Protein AF-A0A1R2B2R8-F1 (afdb_monomer_lite)

Structure (mmCIF, N/CA/C/O backbone):
data_AF-A0A1R2B2R8-F1
#
_entry.id   AF-A0A1R2B2R8-F1
#
loop_
_atom_site.group_PDB
_atom_site.id
_atom_site.type_symbol
_atom_site.label_atom_id
_atom_site.label_alt_id
_atom_site.label_comp_id
_atom_site.label_asym_id
_atom_site.label_entity_id
_atom_site.label_seq_id
_atom_site.pdbx_PDB_ins_code
_atom_site.Cartn_x
_atom_site.Cartn_y
_atom_site.Cartn_z
_atom_site.occupancy
_atom_site.B_iso_or_equiv
_atom_site.auth_seq_id
_atom_site.auth_comp_id
_atom_site.auth_asym_id
_atom_site.auth_atom_id
_atom_site.pdbx_PDB_model_num
ATOM 1 N N . MET A 1 1 ? -35.574 -49.374 11.036 1.00 42.59 1 MET A N 1
ATOM 2 C CA . MET A 1 1 ? -34.285 -49.200 11.739 1.00 42.59 1 MET A CA 1
ATOM 3 C C . MET A 1 1 ? -33.987 -50.481 12.500 1.00 42.59 1 MET A C 1
ATOM 5 O O . MET A 1 1 ? -34.701 -50.794 13.441 1.00 42.59 1 MET A O 1
ATOM 9 N N . SER A 1 2 ? -33.025 -51.271 12.024 1.00 49.12 2 SER A N 1
ATOM 10 C CA . SER A 1 2 ? -32.635 -52.547 12.634 1.00 49.12 2 SER A CA 1
ATOM 11 C C . SER A 1 2 ? -31.469 -52.290 13.587 1.00 49.12 2 SER A C 1
ATOM 13 O O . SER A 1 2 ? -30.370 -51.996 13.127 1.00 49.12 2 SER A O 1
ATOM 15 N N . GLY A 1 3 ? -31.709 -52.336 14.899 1.00 57.03 3 GLY A N 1
ATOM 16 C CA . GLY A 1 3 ? -30.653 -52.192 15.905 1.00 57.03 3 GLY A CA 1
ATOM 17 C C . GLY A 1 3 ? -29.709 -53.397 15.879 1.00 57.03 3 GLY A C 1
ATOM 18 O O . GLY A 1 3 ? -30.168 -54.538 15.809 1.00 57.03 3 GLY A O 1
ATOM 19 N N . MET A 1 4 ? -28.396 -53.157 15.907 1.00 63.38 4 MET A N 1
ATOM 20 C CA . MET A 1 4 ? -27.400 -54.229 15.997 1.00 63.38 4 MET A CA 1
ATOM 21 C C . MET A 1 4 ? -27.599 -55.016 17.301 1.00 63.38 4 MET A C 1
ATOM 23 O O . MET A 1 4 ? -27.477 -54.466 18.393 1.00 63.38 4 MET A O 1
ATOM 27 N N . LYS A 1 5 ? -27.905 -56.314 17.191 1.00 67.88 5 LYS A N 1
ATOM 28 C CA . LYS A 1 5 ? -27.947 -57.234 18.335 1.00 67.88 5 LYS A CA 1
ATOM 29 C C . LYS A 1 5 ? -26.517 -57.550 18.772 1.00 67.88 5 LYS A C 1
ATOM 31 O O . LYS A 1 5 ? -25.793 -58.229 18.052 1.00 67.88 5 LYS A O 1
ATOM 36 N N . GLN A 1 6 ? -26.125 -57.069 19.946 1.00 74.31 6 GLN A N 1
ATOM 37 C CA . GLN A 1 6 ? -24.879 -57.469 20.603 1.00 74.31 6 GLN A CA 1
ATOM 38 C C . GLN A 1 6 ? -25.054 -58.832 21.284 1.00 74.31 6 GLN A C 1
ATOM 40 O O . GLN A 1 6 ? -26.140 -59.163 21.764 1.00 74.31 6 GLN A O 1
ATOM 45 N N . LEU A 1 7 ? -23.985 -59.630 21.315 1.00 72.88 7 LEU A N 1
ATOM 46 C CA . LEU A 1 7 ? -23.962 -60.908 22.024 1.00 72.88 7 LEU A CA 1
ATOM 47 C C . LEU A 1 7 ? -23.931 -60.648 23.543 1.00 72.88 7 LEU A C 1
ATOM 49 O O . LEU A 1 7 ? -23.090 -59.867 24.000 1.00 72.88 7 LEU A O 1
ATOM 53 N N . PRO A 1 8 ? -24.813 -61.282 24.339 1.00 73.31 8 PRO A N 1
ATOM 54 C CA . PRO A 1 8 ? -24.788 -61.132 25.789 1.00 73.31 8 PRO A CA 1
ATOM 55 C C . PRO A 1 8 ? -23.455 -61.658 26.339 1.00 73.31 8 PRO A C 1
ATOM 57 O O . PRO A 1 8 ? -23.094 -62.809 26.105 1.00 73.31 8 PRO A O 1
ATOM 60 N N . GLY A 1 9 ? -22.719 -60.797 27.049 1.00 72.38 9 GLY A N 1
ATOM 61 C CA . GLY A 1 9 ? -21.420 -61.119 27.654 1.00 72.38 9 GLY A CA 1
ATOM 62 C C . GLY A 1 9 ? -20.198 -60.466 26.997 1.00 72.38 9 GLY A C 1
ATOM 63 O O . GLY A 1 9 ? -19.087 -60.656 27.483 1.00 72.38 9 GLY A O 1
ATOM 64 N N . TYR A 1 10 ? -20.365 -59.676 25.933 1.00 73.94 10 TYR A N 1
ATOM 65 C CA . TYR A 1 10 ? -19.260 -58.900 25.364 1.00 73.94 10 TYR A CA 1
ATOM 66 C C . TYR A 1 10 ? -18.901 -57.702 26.263 1.00 73.94 10 TYR A C 1
ATOM 68 O O . TYR A 1 10 ? -19.710 -56.796 26.445 1.00 73.94 10 TYR A O 1
ATOM 76 N N . THR A 1 11 ? -17.686 -57.694 26.819 1.00 74.81 11 THR A N 1
ATOM 77 C CA . THR A 1 11 ? -17.157 -56.627 27.698 1.00 74.81 11 THR A CA 1
ATOM 78 C C . THR A 1 11 ? -16.143 -55.708 27.005 1.00 74.81 11 THR A C 1
ATOM 80 O O . THR A 1 11 ? -15.567 -54.828 27.642 1.00 74.81 11 THR A O 1
ATOM 83 N N . GLY A 1 12 ? -15.896 -55.909 25.706 1.00 79.88 12 GLY A N 1
ATOM 84 C CA . GLY A 1 12 ? -14.991 -55.070 24.922 1.00 79.88 12 GLY A CA 1
ATOM 85 C C . GLY A 1 12 ? -15.559 -53.672 24.667 1.00 79.88 12 GLY A C 1
ATOM 86 O O . GLY A 1 12 ? -16.762 -53.443 24.771 1.00 79.88 12 GLY A O 1
ATOM 87 N N . HIS A 1 13 ? -14.688 -52.727 24.303 1.00 70.06 13 HIS A N 1
ATOM 88 C CA . HIS A 1 13 ? -15.099 -51.369 23.954 1.00 70.06 13 HIS A CA 1
ATOM 89 C C . HIS A 1 13 ? -16.044 -51.394 22.742 1.00 70.06 13 HIS A C 1
ATOM 91 O O . HIS A 1 13 ? -15.681 -51.883 21.671 1.00 70.06 13 HIS A O 1
ATOM 97 N N . ILE A 1 14 ? -17.266 -50.892 22.930 1.00 69.81 14 ILE A N 1
ATOM 98 C CA . ILE A 1 14 ? -18.270 -50.730 21.878 1.00 69.81 14 ILE A CA 1
ATOM 99 C C . ILE A 1 14 ? -18.265 -49.247 21.495 1.00 69.81 14 ILE A C 1
ATOM 101 O O . ILE A 1 14 ? -18.653 -48.425 22.329 1.00 69.81 14 ILE A O 1
ATOM 105 N N . PRO A 1 15 ? -17.854 -48.878 20.271 1.00 64.31 15 PRO A N 1
ATOM 106 C CA . PRO A 1 15 ? -17.984 -47.503 19.810 1.00 64.31 15 PRO A CA 1
ATOM 107 C C . PRO A 1 15 ? -19.478 -47.162 19.714 1.00 64.31 15 PRO A C 1
ATOM 109 O O . PRO A 1 15 ? -20.209 -47.724 18.901 1.00 64.31 15 PRO A O 1
ATOM 112 N N . SER A 1 16 ? -19.958 -46.286 20.601 1.00 58.34 16 SER A N 1
ATOM 113 C CA . SER A 1 16 ? -21.372 -45.886 20.694 1.00 58.34 16 SER A CA 1
ATOM 114 C C . SER A 1 16 ? -21.790 -44.876 19.627 1.00 58.34 16 SER A C 1
ATOM 116 O O . SER A 1 16 ? -22.964 -44.523 19.529 1.00 58.34 16 SER A O 1
ATOM 118 N N . VAL A 1 17 ? -20.845 -44.433 18.810 1.00 57.00 17 VAL A N 1
ATOM 119 C CA . VAL A 1 17 ? -21.078 -43.522 17.706 1.00 57.00 17 VAL A CA 1
ATOM 120 C C . VAL A 1 17 ? -20.409 -44.177 16.513 1.00 57.00 17 VAL A C 1
ATOM 122 O O . VAL A 1 17 ? -19.187 -44.282 16.445 1.00 57.00 17 VAL A O 1
ATOM 125 N N . LEU A 1 18 ? -21.222 -44.678 15.584 1.00 53.75 18 LEU A N 1
ATOM 126 C CA . LEU A 1 18 ? -20.795 -44.654 14.197 1.00 53.75 18 LEU A CA 1
ATOM 127 C C . LEU A 1 18 ? -20.600 -43.170 13.915 1.00 53.75 18 LEU A C 1
ATOM 129 O O . LEU A 1 18 ? -21.579 -42.472 13.648 1.00 53.75 18 LEU A O 1
ATOM 133 N N . ASP A 1 19 ? -19.368 -42.683 14.069 1.00 52.47 19 ASP A N 1
ATOM 134 C CA . ASP A 1 19 ? -18.942 -41.500 13.347 1.00 52.47 19 ASP A CA 1
ATOM 135 C C . ASP A 1 19 ? -19.170 -41.884 11.898 1.00 52.47 19 ASP A C 1
ATOM 137 O O . ASP A 1 19 ? -18.441 -42.663 11.284 1.00 52.47 19 ASP A O 1
ATOM 141 N N . GLN A 1 20 ? -20.333 -41.465 11.425 1.00 49.16 20 GLN A N 1
ATOM 142 C CA . GLN A 1 20 ? -20.702 -41.455 10.043 1.00 49.16 20 GLN A CA 1
ATOM 143 C C . GLN A 1 20 ? -19.508 -40.776 9.377 1.00 49.16 20 GLN A C 1
ATOM 145 O O . GLN A 1 20 ? -19.272 -39.588 9.596 1.00 49.16 20 GLN A O 1
ATOM 150 N N . GLU A 1 21 ? -18.701 -41.546 8.644 1.00 47.47 21 GLU A N 1
ATOM 151 C CA . GLU A 1 21 ? -17.737 -41.012 7.690 1.00 47.47 21 GLU A CA 1
ATOM 152 C C . GLU A 1 21 ? -18.547 -40.322 6.582 1.00 47.47 21 GLU A C 1
ATOM 154 O O . GLU A 1 21 ? -18.651 -40.775 5.443 1.00 47.47 21 GLU A O 1
ATOM 159 N N . GLU A 1 22 ? -19.211 -39.228 6.945 1.00 44.53 22 GLU A N 1
ATOM 160 C CA . GLU A 1 22 ? -19.727 -38.241 6.030 1.00 44.53 22 GLU A CA 1
ATOM 161 C C . GLU A 1 22 ? -18.502 -37.590 5.401 1.00 44.53 22 GLU A C 1
ATOM 163 O O . GLU A 1 22 ? -17.861 -36.724 5.987 1.00 44.53 22 GLU A O 1
ATOM 168 N N . GLY A 1 23 ? -18.150 -38.107 4.225 1.00 38.78 23 GLY A N 1
ATOM 169 C CA . GLY A 1 23 ? -17.582 -37.374 3.102 1.00 38.78 23 GLY A CA 1
ATOM 170 C C . GLY A 1 23 ? -16.499 -36.344 3.425 1.00 38.78 23 GLY A C 1
ATOM 171 O O . GLY A 1 23 ? -16.768 -35.258 3.925 1.00 38.78 23 GLY A O 1
ATOM 172 N N . ILE A 1 24 ? -15.275 -36.652 2.992 1.00 46.22 24 ILE A N 1
ATOM 173 C CA . ILE A 1 24 ? -14.331 -35.723 2.344 1.00 46.22 24 ILE A CA 1
ATOM 174 C C . ILE A 1 24 ? -14.830 -34.261 2.345 1.00 46.22 24 ILE A C 1
ATOM 176 O O . ILE A 1 24 ? -15.636 -33.888 1.494 1.00 46.22 24 ILE A O 1
ATOM 180 N N . GLY A 1 25 ? -14.352 -33.411 3.261 1.00 44.59 25 GLY A N 1
ATOM 181 C CA . GLY A 1 25 ? -14.681 -31.985 3.141 1.00 44.59 25 GLY A CA 1
ATOM 182 C C . GLY A 1 25 ? -14.347 -31.041 4.285 1.00 44.59 25 GLY A C 1
ATOM 183 O O . GLY A 1 25 ? -14.196 -29.850 4.033 1.00 44.59 25 GLY A O 1
ATOM 184 N N . ARG A 1 26 ? -14.168 -31.500 5.526 1.00 46.56 26 ARG A N 1
ATOM 185 C CA . ARG A 1 26 ? -13.585 -30.629 6.558 1.00 46.56 26 ARG A CA 1
ATOM 186 C C . ARG A 1 26 ? -12.080 -30.805 6.510 1.00 46.56 26 ARG A C 1
ATOM 188 O O . ARG A 1 26 ? -11.546 -31.726 7.114 1.00 46.56 26 ARG A O 1
ATOM 195 N N . SER A 1 27 ? -11.424 -29.954 5.718 1.00 53.53 27 SER A N 1
ATOM 196 C CA . SER A 1 27 ? -9.970 -29.786 5.715 1.00 53.53 27 SER A CA 1
ATOM 197 C C . SER A 1 27 ? -9.517 -29.559 7.157 1.00 53.53 27 SER A C 1
ATOM 199 O O . SER A 1 27 ? -9.576 -28.447 7.682 1.00 53.53 27 SER A O 1
ATOM 201 N N . ALA A 1 28 ? -9.136 -30.641 7.836 1.00 59.09 28 ALA A N 1
ATOM 202 C CA . ALA A 1 28 ? -8.355 -30.560 9.048 1.00 59.09 28 ALA A CA 1
ATOM 203 C C . ALA A 1 28 ? -7.114 -29.782 8.637 1.00 59.09 28 ALA A C 1
ATOM 205 O O . ALA A 1 28 ? -6.345 -30.262 7.800 1.00 59.09 28 ALA A O 1
ATOM 206 N N . VAL A 1 29 ? -6.999 -28.551 9.141 1.00 60.09 29 VAL A N 1
ATOM 207 C CA . VAL A 1 29 ? -5.871 -27.654 8.900 1.00 60.09 29 VAL A CA 1
ATOM 208 C C . VAL A 1 29 ? -4.618 -28.508 8.996 1.00 60.09 29 VAL A C 1
ATOM 210 O O . VAL A 1 29 ? -4.277 -28.970 10.083 1.00 60.09 29 VAL A O 1
ATOM 213 N N . LYS A 1 30 ? -3.980 -28.805 7.856 1.00 66.12 30 LYS A N 1
ATOM 214 C CA . LYS A 1 30 ? -2.769 -29.624 7.860 1.00 66.12 30 LYS A CA 1
ATOM 215 C C . LYS A 1 30 ? -1.734 -28.859 8.662 1.00 66.12 30 LYS A C 1
ATOM 217 O O . LYS A 1 30 ? -1.194 -27.862 8.176 1.00 66.12 30 LYS A O 1
ATOM 222 N N . SER A 1 31 ? -1.505 -29.313 9.889 1.00 65.62 31 SER A N 1
ATOM 223 C CA . SER A 1 31 ? -0.483 -28.790 10.778 1.00 65.62 31 SER A CA 1
ATOM 224 C C . SER A 1 31 ? 0.846 -28.850 10.035 1.00 65.62 31 SER A C 1
ATOM 226 O O . SER A 1 31 ? 1.325 -29.929 9.690 1.00 65.62 31 SER A O 1
ATOM 228 N N . HIS A 1 32 ? 1.413 -27.689 9.714 1.00 71.44 32 HIS A N 1
ATOM 229 C CA . HIS A 1 32 ? 2.759 -27.629 9.158 1.00 71.44 32 HIS A CA 1
ATOM 230 C C . HIS A 1 32 ? 3.766 -27.921 10.264 1.00 71.44 32 HIS A C 1
ATOM 232 O O . HIS A 1 32 ? 3.603 -27.462 11.395 1.00 71.44 32 HIS A O 1
ATOM 238 N N . ILE A 1 33 ? 4.820 -28.664 9.928 1.00 73.75 33 ILE A N 1
ATOM 239 C CA . ILE A 1 33 ? 5.924 -28.911 10.853 1.00 73.75 33 ILE A CA 1
ATOM 240 C C . ILE A 1 33 ? 6.586 -27.555 11.155 1.00 73.75 33 ILE A C 1
ATOM 242 O O . ILE A 1 33 ? 7.007 -26.868 10.215 1.00 73.75 33 ILE A O 1
ATOM 246 N N . PRO A 1 34 ? 6.682 -27.140 12.431 1.00 74.88 34 PRO A N 1
ATOM 247 C CA . PRO A 1 34 ? 7.396 -25.925 12.800 1.00 74.88 34 PRO A CA 1
ATOM 248 C C . PRO A 1 34 ? 8.829 -25.958 12.255 1.00 74.88 34 PRO A C 1
ATOM 250 O O . PRO A 1 34 ? 9.533 -26.952 12.407 1.00 74.88 34 PRO A O 1
ATOM 253 N N . GLY A 1 35 ? 9.256 -24.885 11.587 1.00 74.38 35 GLY A N 1
ATOM 254 C CA . GLY A 1 35 ? 10.585 -24.806 10.968 1.00 74.38 35 GLY A CA 1
ATOM 255 C C . GLY A 1 35 ? 10.699 -25.423 9.569 1.00 74.38 35 GLY A C 1
ATOM 256 O O . GLY A 1 35 ? 11.773 -25.357 8.976 1.00 74.38 35 GLY A O 1
ATOM 257 N N . TYR A 1 36 ? 9.621 -25.967 8.995 1.00 80.19 36 TYR A N 1
ATOM 258 C CA . TYR A 1 36 ? 9.625 -26.373 7.589 1.00 80.19 36 TYR A CA 1
ATOM 259 C C . TYR A 1 36 ? 9.792 -25.147 6.681 1.00 80.19 36 TYR A C 1
ATOM 261 O O . TYR A 1 36 ? 8.913 -24.288 6.631 1.00 80.19 36 TYR A O 1
ATOM 269 N N . GLN A 1 37 ? 10.913 -25.085 5.959 1.00 75.19 37 GLN A N 1
ATOM 270 C CA . GLN A 1 37 ? 11.242 -24.036 4.979 1.00 75.19 37 GLN A CA 1
ATOM 271 C C . GLN A 1 37 ? 11.004 -24.482 3.523 1.00 75.19 37 GLN A C 1
ATOM 273 O O . GLN A 1 37 ? 11.429 -23.809 2.585 1.00 75.19 37 GLN A O 1
ATOM 278 N N . GLY A 1 38 ? 10.380 -25.647 3.321 1.00 81.56 38 GLY A N 1
ATOM 279 C CA . GLY A 1 38 ? 10.178 -26.225 1.995 1.00 81.56 38 GLY A CA 1
ATOM 280 C C . GLY A 1 38 ? 9.102 -25.523 1.162 1.00 81.56 38 GLY A C 1
ATOM 281 O O . GLY A 1 38 ? 8.466 -24.555 1.577 1.00 81.56 38 GLY A O 1
ATOM 282 N N . TYR A 1 39 ? 8.908 -26.023 -0.058 1.00 82.25 39 TYR A N 1
ATOM 283 C CA . TYR A 1 39 ? 7.947 -25.468 -1.007 1.00 82.25 39 TYR A CA 1
ATOM 284 C C . TYR A 1 39 ? 6.505 -25.730 -0.564 1.00 82.25 39 TYR A C 1
ATOM 286 O O . TYR A 1 39 ? 6.104 -26.878 -0.377 1.00 82.25 39 TYR A O 1
ATOM 294 N N . ILE A 1 40 ? 5.712 -24.662 -0.473 1.00 81.44 40 ILE A N 1
ATOM 295 C CA . ILE A 1 40 ? 4.265 -24.759 -0.295 1.00 81.44 40 ILE A CA 1
ATOM 296 C C . ILE A 1 40 ? 3.606 -24.550 -1.650 1.00 81.44 40 ILE A C 1
ATOM 298 O O . ILE A 1 40 ? 3.768 -23.476 -2.245 1.00 81.44 40 ILE A O 1
ATOM 302 N N . PRO A 1 41 ? 2.835 -25.533 -2.136 1.00 78.81 41 PRO A N 1
ATOM 303 C CA . PRO A 1 41 ? 2.136 -25.386 -3.395 1.00 78.81 41 PRO A CA 1
ATOM 304 C C . PRO A 1 41 ? 1.178 -24.198 -3.327 1.00 78.81 41 PRO A C 1
ATOM 306 O O . PRO A 1 41 ? 0.518 -23.952 -2.314 1.00 78.81 41 PRO A O 1
ATOM 309 N N . SER A 1 42 ? 1.046 -23.505 -4.452 1.00 76.38 42 SER A N 1
ATOM 310 C CA . SER A 1 42 ? 0.100 -22.400 -4.674 1.00 76.38 42 SER A CA 1
ATOM 311 C C . SER A 1 42 ? 0.466 -21.043 -4.053 1.00 76.38 42 SER A C 1
ATOM 313 O O . SER A 1 42 ? -0.040 -20.026 -4.502 1.00 76.38 42 SER A O 1
ATOM 315 N N . VAL A 1 43 ? 1.383 -20.957 -3.081 1.00 76.19 43 VAL A N 1
ATOM 316 C CA . VAL A 1 43 ? 1.704 -19.650 -2.456 1.00 76.19 43 VAL A CA 1
ATOM 317 C C . VAL A 1 43 ? 2.366 -18.686 -3.451 1.00 76.19 43 VAL A C 1
ATOM 319 O O . VAL A 1 43 ? 2.042 -17.505 -3.480 1.00 76.19 43 VAL A O 1
ATOM 322 N N . LYS A 1 44 ? 3.273 -19.190 -4.302 1.00 71.12 44 LYS A N 1
ATOM 323 C CA . LYS A 1 44 ? 3.964 -18.368 -5.313 1.00 71.12 44 LYS A CA 1
ATOM 324 C C . LYS A 1 44 ? 3.145 -18.124 -6.582 1.00 71.12 44 LYS A C 1
ATOM 326 O O . LYS A 1 44 ? 3.369 -17.109 -7.227 1.00 71.12 44 LYS A O 1
ATOM 331 N N . SER A 1 45 ? 2.262 -19.049 -6.970 1.00 67.06 45 SER A N 1
ATOM 332 C CA . SER A 1 45 ? 1.484 -18.920 -8.211 1.00 67.06 45 SER A CA 1
ATOM 333 C C . SER A 1 45 ? 0.304 -17.966 -8.060 1.00 67.06 45 SER A C 1
ATOM 335 O O . SER A 1 45 ? -0.021 -17.271 -9.013 1.00 67.06 45 SER A O 1
ATOM 337 N N . GLU A 1 46 ? -0.278 -17.880 -6.862 1.00 73.50 46 GLU A N 1
ATOM 338 C CA . GLU A 1 46 ? -1.511 -17.121 -6.613 1.00 73.50 46 GLU A CA 1
ATOM 339 C C . GLU A 1 46 ? -1.262 -15.709 -6.056 1.00 73.50 46 GLU A C 1
ATOM 341 O O . GLU A 1 46 ? -2.123 -15.136 -5.396 1.00 73.50 46 GLU A O 1
ATOM 346 N N . ASN A 1 47 ? -0.075 -15.133 -6.293 1.00 75.25 47 ASN A N 1
ATOM 347 C CA . ASN A 1 47 ? 0.269 -13.762 -5.887 1.00 75.25 47 ASN A CA 1
ATOM 348 C C . ASN A 1 47 ? 0.031 -13.454 -4.391 1.00 75.25 47 ASN A C 1
ATOM 350 O O . ASN A 1 47 ? -0.285 -12.325 -4.019 1.00 75.25 47 ASN A O 1
ATOM 354 N N . LEU A 1 48 ? 0.216 -14.438 -3.507 1.00 78.38 48 LEU A N 1
ATOM 355 C CA . LEU A 1 48 ? 0.102 -14.242 -2.061 1.00 78.38 48 LEU A CA 1
ATOM 356 C C . LEU A 1 48 ? 1.412 -13.677 -1.509 1.00 78.38 48 LEU A C 1
ATOM 358 O O . LEU A 1 48 ? 2.356 -14.411 -1.212 1.00 78.38 48 LEU A O 1
ATOM 362 N N . TYR A 1 49 ? 1.468 -12.356 -1.370 1.00 81.19 49 TYR A N 1
ATOM 363 C CA . TYR A 1 49 ? 2.601 -11.625 -0.802 1.00 81.19 49 TYR A CA 1
ATOM 364 C C . TYR A 1 49 ? 2.162 -10.708 0.347 1.00 81.19 49 TYR A C 1
ATOM 366 O O . TYR A 1 49 ? 0.990 -10.373 0.492 1.00 81.19 49 TYR A O 1
ATOM 374 N N . GLY A 1 50 ? 3.116 -10.302 1.189 1.00 82.38 50 GLY A N 1
ATOM 375 C CA . GLY A 1 50 ? 2.878 -9.354 2.288 1.00 82.38 50 GLY A CA 1
ATOM 376 C C . GLY A 1 50 ? 2.280 -9.952 3.569 1.00 82.38 50 GLY A C 1
ATOM 377 O O . GLY A 1 50 ? 2.084 -9.229 4.540 1.00 82.38 50 GLY A O 1
ATOM 378 N N . GLU A 1 51 ? 2.031 -11.262 3.613 1.00 83.62 51 GLU A N 1
ATOM 379 C CA . GLU A 1 51 ? 1.551 -11.962 4.808 1.00 83.62 51 GLU A CA 1
ATOM 380 C C . GLU A 1 51 ? 2.638 -12.836 5.443 1.00 83.62 51 GLU A C 1
ATOM 382 O O . GLU A 1 51 ? 3.593 -13.262 4.792 1.00 83.62 51 GLU A O 1
ATOM 387 N N . THR A 1 52 ? 2.491 -13.127 6.739 1.00 85.31 52 THR A N 1
ATOM 388 C CA . THR A 1 52 ? 3.400 -14.042 7.434 1.00 85.31 52 THR A CA 1
ATOM 389 C C . THR A 1 52 ? 3.234 -15.464 6.906 1.00 85.31 52 THR A C 1
ATOM 391 O O . THR A 1 52 ? 2.132 -15.882 6.549 1.00 85.31 52 THR A O 1
ATOM 394 N N . TYR A 1 53 ? 4.324 -16.237 6.922 1.00 83.69 53 TYR A N 1
ATOM 395 C CA . TYR A 1 53 ? 4.327 -17.637 6.484 1.00 83.69 53 TYR A CA 1
ATOM 396 C C . TYR A 1 53 ? 3.194 -18.450 7.123 1.00 83.69 53 TYR A C 1
ATOM 398 O O . TYR A 1 53 ? 2.482 -19.158 6.429 1.00 83.69 53 TYR A O 1
ATOM 406 N N . GLY A 1 54 ? 2.958 -18.285 8.430 1.00 83.19 54 GLY A N 1
ATOM 407 C CA . GLY A 1 54 ? 1.879 -18.983 9.137 1.00 83.19 54 GLY A CA 1
ATOM 408 C C . GLY A 1 54 ? 0.470 -18.656 8.628 1.00 83.19 54 GLY A C 1
ATOM 409 O O . GLY A 1 54 ? -0.399 -19.520 8.650 1.00 83.19 54 GLY A O 1
ATOM 410 N N . LYS A 1 55 ? 0.231 -17.432 8.143 1.00 84.81 55 LYS A N 1
ATOM 411 C CA . LYS A 1 55 ? -1.064 -17.053 7.562 1.00 84.81 55 LYS A CA 1
ATOM 412 C C . LYS A 1 55 ? -1.222 -17.631 6.162 1.00 84.81 55 LYS A C 1
ATOM 414 O O . LYS A 1 55 ? -2.248 -18.235 5.872 1.00 84.81 55 LYS A O 1
ATOM 419 N N . THR A 1 56 ? -0.204 -17.515 5.312 1.00 87.19 56 THR A N 1
ATOM 420 C CA . THR A 1 56 ? -0.279 -18.021 3.932 1.00 87.19 56 THR A CA 1
ATOM 421 C C . THR A 1 56 ? -0.341 -19.546 3.875 1.00 87.19 56 THR A C 1
ATOM 423 O O . THR A 1 56 ? -1.115 -20.096 3.087 1.00 87.19 56 THR A O 1
ATOM 426 N N . THR A 1 57 ? 0.398 -20.245 4.746 1.00 85.38 57 THR A N 1
ATOM 427 C CA . THR A 1 57 ? 0.306 -21.706 4.901 1.00 85.38 57 THR A CA 1
ATOM 428 C C . THR A 1 57 ? -1.098 -22.128 5.314 1.00 85.38 57 THR A C 1
ATOM 430 O O . THR A 1 57 ? -1.665 -23.041 4.714 1.00 85.38 57 THR A O 1
ATOM 433 N N . PHE A 1 58 ? -1.673 -21.436 6.300 1.00 85.25 58 PHE A N 1
ATOM 434 C CA . PHE A 1 58 ? -3.012 -21.700 6.802 1.00 85.25 58 PHE A CA 1
ATOM 435 C C . PHE A 1 58 ? -4.055 -21.511 5.701 1.00 85.25 58 PHE A C 1
ATOM 437 O O . PHE A 1 58 ? -4.792 -22.448 5.401 1.00 85.25 58 PHE A O 1
ATOM 444 N N . LYS A 1 59 ? -4.041 -20.363 5.015 1.00 86.38 59 LYS A N 1
ATOM 445 C CA . LYS A 1 59 ? -4.942 -20.079 3.887 1.00 86.38 59 LYS A CA 1
ATOM 446 C C . LYS A 1 59 ? -4.820 -21.119 2.772 1.00 86.38 59 LYS A C 1
ATOM 448 O O . LYS A 1 59 ? -5.825 -21.574 2.229 1.00 86.38 59 LYS A O 1
ATOM 453 N N . SER A 1 60 ? -3.593 -21.548 2.460 1.00 85.06 60 SER A N 1
ATOM 454 C CA . SER A 1 60 ? -3.340 -22.560 1.423 1.00 85.06 60 SER A CA 1
ATOM 455 C C . SER A 1 60 ? -3.872 -23.937 1.815 1.00 85.06 60 SER A C 1
ATOM 457 O O . SER A 1 60 ? -4.400 -24.663 0.965 1.00 85.06 60 SER A O 1
ATOM 459 N N . SER A 1 61 ? -3.747 -24.277 3.101 1.00 84.44 61 SER A N 1
ATOM 460 C CA . SER A 1 61 ? -4.216 -25.527 3.703 1.00 84.44 61 SER A CA 1
ATOM 461 C C . SER A 1 61 ? -5.744 -25.595 3.765 1.00 84.44 61 SER A C 1
ATOM 463 O O . SER A 1 61 ? -6.339 -26.622 3.435 1.00 84.44 61 SER A O 1
ATOM 465 N N . VAL A 1 62 ? -6.387 -24.477 4.109 1.00 83.88 62 VAL A N 1
ATOM 466 C CA . VAL A 1 62 ? -7.850 -24.333 4.108 1.00 83.88 62 VAL A CA 1
ATOM 467 C C . VAL A 1 62 ? -8.412 -24.288 2.681 1.00 83.88 62 VAL A C 1
ATOM 469 O O . VAL A 1 62 ? -9.555 -24.677 2.468 1.00 83.88 62 VAL A O 1
ATOM 472 N N . GLY A 1 63 ? -7.603 -23.889 1.693 1.00 84.19 63 GLY A N 1
ATOM 473 C CA . GLY A 1 63 ? -8.063 -23.706 0.315 1.00 84.19 63 GLY A CA 1
ATOM 474 C C . GLY A 1 63 ? -8.879 -22.425 0.149 1.00 84.19 63 GLY 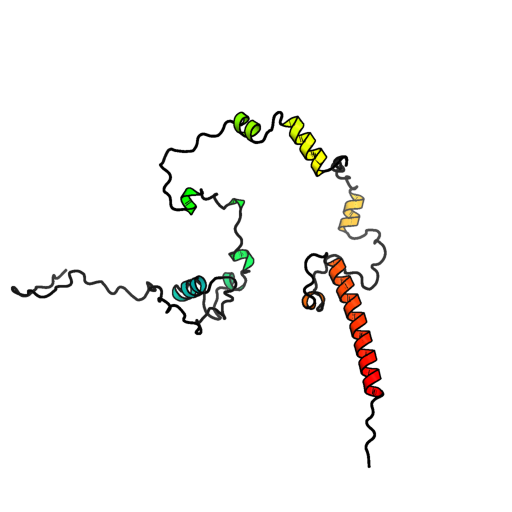A C 1
ATOM 475 O O . GLY A 1 63 ? -9.820 -22.399 -0.631 1.00 84.19 63 GLY A O 1
ATOM 476 N N . GLU A 1 64 ? -8.531 -21.381 0.906 1.00 84.94 64 GLU A N 1
ATOM 477 C CA . GLU A 1 64 ? -9.277 -20.115 0.953 1.00 84.94 64 GLU A CA 1
ATOM 478 C C . GLU A 1 64 ? -9.187 -19.312 -0.353 1.00 84.94 64 GLU A C 1
ATOM 480 O O . GLU A 1 64 ? -10.061 -18.505 -0.649 1.00 84.94 64 GLU A O 1
ATOM 485 N N . PHE A 1 65 ? -8.142 -19.538 -1.146 1.00 84.69 65 PHE A N 1
ATOM 486 C CA . PHE A 1 65 ? -7.919 -18.850 -2.412 1.00 84.69 65 PHE A CA 1
ATOM 487 C C . PHE A 1 65 ? -7.983 -19.826 -3.597 1.00 84.69 65 PHE A C 1
ATOM 489 O O . PHE A 1 65 ? -7.599 -20.996 -3.452 1.00 84.69 65 PHE A O 1
ATOM 496 N N . PRO A 1 66 ? -8.454 -19.358 -4.770 1.00 83.75 66 PRO A N 1
ATOM 497 C CA . PRO A 1 66 ? -8.500 -20.170 -5.977 1.00 83.75 66 PRO A CA 1
ATOM 498 C C . PRO A 1 66 ? -7.080 -20.561 -6.402 1.00 83.75 66 PRO A C 1
ATOM 500 O O . PRO A 1 66 ? -6.136 -19.797 -6.224 1.00 83.75 66 PRO A O 1
ATOM 503 N N . LYS A 1 67 ? -6.926 -21.782 -6.919 1.00 84.94 67 LYS A N 1
ATOM 504 C CA . LYS A 1 67 ? -5.639 -22.339 -7.352 1.00 84.94 67 LYS A CA 1
ATOM 505 C C . LYS A 1 67 ? -5.695 -22.638 -8.845 1.00 84.94 67 LYS A C 1
ATOM 507 O O . LYS A 1 67 ? -6.628 -23.304 -9.292 1.00 84.94 67 LYS A O 1
ATOM 512 N N . GLY A 1 68 ? -4.665 -22.240 -9.585 1.00 83.75 68 GLY A N 1
ATOM 513 C CA . GLY A 1 68 ? -4.497 -22.578 -10.998 1.00 83.75 68 GLY A CA 1
ATOM 514 C C . GLY A 1 68 ? -4.953 -21.491 -11.976 1.00 83.75 68 GLY A C 1
ATOM 515 O O . GLY A 1 68 ? -5.142 -20.334 -11.625 1.00 83.75 68 GLY A O 1
ATOM 516 N N . LEU A 1 69 ? -5.075 -21.865 -13.254 1.00 78.06 69 LEU A N 1
ATOM 517 C CA . LEU A 1 69 ? -5.381 -20.933 -14.354 1.00 78.06 69 LEU A CA 1
ATOM 518 C C . LEU A 1 69 ? -6.872 -20.550 -14.445 1.00 78.06 69 LEU A C 1
ATOM 520 O O . LEU A 1 69 ? -7.204 -19.456 -14.930 1.00 78.06 69 LEU A O 1
ATOM 524 N N . ASP A 1 70 ? -7.744 -21.434 -13.957 1.00 78.75 70 ASP A N 1
ATOM 525 C CA . ASP A 1 70 ? -9.203 -21.319 -14.018 1.00 78.75 70 ASP A CA 1
ATOM 526 C C . ASP A 1 70 ? -9.750 -20.617 -12.773 1.00 78.75 70 ASP A C 1
ATOM 528 O O . ASP A 1 70 ? -10.405 -21.197 -11.912 1.00 78.75 70 ASP A O 1
ATOM 532 N N . VAL A 1 71 ? -9.442 -19.327 -12.683 1.00 83.44 71 VAL A N 1
ATOM 533 C CA . VAL A 1 71 ? -10.050 -18.401 -11.724 1.00 83.44 71 VAL A CA 1
ATOM 534 C C . VAL A 1 71 ? -11.250 -17.729 -12.389 1.00 83.44 71 VAL A C 1
ATOM 536 O O . VAL A 1 71 ? -11.172 -17.373 -13.572 1.00 83.44 71 VAL A O 1
ATOM 539 N N . ASP A 1 72 ? -12.340 -17.526 -11.642 1.00 88.31 72 ASP A N 1
ATOM 540 C CA . ASP A 1 72 ? -13.502 -16.781 -12.135 1.00 88.31 72 ASP A CA 1
ATOM 541 C C . ASP A 1 72 ? -13.055 -15.406 -12.670 1.00 88.31 72 ASP A C 1
ATOM 543 O O . ASP A 1 72 ? -12.204 -14.751 -12.052 1.00 88.31 72 ASP A O 1
ATOM 547 N N . PRO A 1 73 ? -13.592 -14.930 -13.811 1.00 86.38 73 PRO A N 1
ATOM 548 C CA . PRO A 1 73 ? -13.212 -13.634 -14.365 1.00 86.38 73 PRO A CA 1
ATOM 549 C C . PRO A 1 73 ? -13.319 -12.481 -13.359 1.00 86.38 73 PRO A C 1
ATOM 551 O O . PRO A 1 73 ? -12.520 -11.547 -13.428 1.00 86.38 73 PRO A O 1
ATOM 554 N N . LYS A 1 74 ? -14.257 -12.537 -12.404 1.00 87.25 74 LYS A N 1
ATOM 555 C CA . LYS A 1 74 ? -14.407 -11.492 -11.380 1.00 87.25 74 LYS A CA 1
ATOM 556 C C . LYS A 1 74 ? -13.197 -11.407 -10.456 1.00 87.25 74 LYS A C 1
ATOM 558 O O . LYS A 1 74 ? -12.784 -10.298 -10.125 1.00 87.25 74 LYS A O 1
ATOM 563 N N . ASP A 1 75 ? -12.625 -12.545 -10.081 1.00 83.31 75 ASP A N 1
ATOM 564 C CA . ASP A 1 75 ? -11.467 -12.610 -9.188 1.00 83.31 75 ASP A CA 1
ATOM 565 C C . ASP A 1 75 ? -10.155 -12.416 -9.963 1.00 83.31 75 ASP A C 1
ATOM 567 O O . ASP A 1 75 ? -9.235 -11.768 -9.470 1.00 83.31 75 ASP A O 1
ATOM 571 N N . LYS A 1 76 ? -10.094 -12.860 -11.229 1.00 83.00 76 LYS A N 1
ATOM 572 C CA . LYS A 1 76 ? -8.920 -12.696 -12.108 1.00 83.00 76 LYS A CA 1
ATOM 573 C C . LYS A 1 76 ? -8.532 -11.230 -12.347 1.00 83.00 76 LYS A C 1
ATOM 575 O O . LYS A 1 76 ? -7.347 -10.929 -12.476 1.00 83.00 76 LYS A O 1
ATOM 580 N N . TYR A 1 77 ? -9.510 -10.324 -12.421 1.00 82.62 77 TYR A N 1
ATOM 581 C CA . TYR A 1 77 ? -9.276 -8.889 -12.658 1.00 82.62 77 TYR A CA 1
ATOM 582 C C . TYR A 1 77 ? -9.392 -8.029 -11.394 1.00 82.62 77 TYR A C 1
ATOM 584 O O . TYR A 1 77 ? -9.379 -6.796 -11.474 1.00 82.62 77 TYR A O 1
ATOM 592 N N . ARG A 1 78 ? -9.515 -8.650 -10.219 1.00 83.25 78 ARG A N 1
ATOM 593 C CA . ARG A 1 78 ? -9.609 -7.929 -8.954 1.00 83.25 78 ARG A CA 1
ATOM 594 C C . ARG A 1 78 ? -8.213 -7.489 -8.516 1.00 83.25 78 ARG A C 1
ATOM 596 O O . ARG A 1 78 ? -7.272 -8.274 -8.497 1.00 83.25 78 ARG A O 1
ATOM 603 N N . SER A 1 79 ? -8.047 -6.204 -8.200 1.00 84.50 79 SER A N 1
ATOM 604 C CA . SER A 1 79 ? -6.760 -5.705 -7.716 1.00 84.50 79 SER A CA 1
ATOM 605 C C . SER A 1 79 ? -6.563 -6.063 -6.244 1.00 84.50 79 SER A C 1
ATOM 607 O O . SER A 1 79 ? -7.481 -5.924 -5.437 1.00 84.50 79 SER A O 1
ATOM 609 N N . VAL A 1 80 ? -5.333 -6.426 -5.870 1.00 80.19 80 VAL A N 1
ATOM 610 C CA . VAL A 1 80 ? -4.957 -6.721 -4.473 1.00 80.19 80 VAL A CA 1
ATOM 611 C C . VAL A 1 80 ? -5.298 -5.555 -3.537 1.00 80.19 80 VAL A C 1
ATOM 613 O O . VAL A 1 80 ? -5.724 -5.751 -2.402 1.00 80.19 80 VAL A O 1
ATOM 616 N N . GLN A 1 81 ? -5.195 -4.321 -4.034 1.00 83.44 81 GLN A N 1
ATOM 617 C CA . GLN A 1 81 ? -5.554 -3.131 -3.269 1.00 83.44 81 GLN A CA 1
ATOM 618 C C . GLN A 1 81 ? -7.055 -3.043 -2.982 1.00 83.44 81 GLN A C 1
ATOM 620 O O . GLN A 1 81 ? -7.434 -2.567 -1.919 1.00 83.44 81 GLN A O 1
ATOM 625 N N . ARG A 1 82 ? -7.914 -3.512 -3.894 1.00 84.38 82 ARG A N 1
ATOM 626 C CA . ARG A 1 82 ? -9.365 -3.554 -3.676 1.00 84.38 82 ARG A CA 1
ATOM 627 C C . ARG A 1 82 ? -9.754 -4.629 -2.659 1.00 84.38 82 ARG A C 1
ATOM 629 O O . ARG A 1 82 ? -10.735 -4.436 -1.951 1.00 84.38 82 ARG A O 1
ATOM 636 N N . ASP A 1 83 ? -8.990 -5.715 -2.559 1.00 82.06 83 ASP A N 1
ATOM 637 C CA . ASP A 1 83 ? -9.197 -6.772 -1.553 1.00 82.06 83 ASP A CA 1
ATOM 638 C C . ASP A 1 83 ? -8.841 -6.324 -0.152 1.00 82.06 83 ASP A C 1
ATOM 640 O O . ASP A 1 83 ? -9.564 -6.604 0.800 1.00 82.06 83 ASP A O 1
ATOM 644 N N . GLN A 1 84 ? -7.731 -5.603 -0.043 1.00 80.19 84 GLN A N 1
ATOM 645 C CA . GLN A 1 84 ? -7.241 -5.080 1.225 1.00 80.19 84 GLN A CA 1
ATOM 646 C C . GLN A 1 84 ? -7.893 -3.750 1.607 1.00 80.19 84 GLN A C 1
ATOM 648 O O . GLN A 1 84 ? -7.656 -3.249 2.705 1.00 80.19 84 GLN A O 1
ATOM 653 N N . PHE A 1 85 ? -8.690 -3.150 0.718 1.00 87.69 85 PHE A N 1
ATOM 654 C CA . PHE A 1 85 ? -9.329 -1.876 0.996 1.00 87.69 85 PHE A CA 1
ATOM 655 C C . PHE A 1 85 ? -10.389 -2.044 2.080 1.00 87.69 85 PHE A C 1
ATOM 657 O O . PHE A 1 85 ? -11.442 -2.649 1.881 1.00 87.69 85 PHE A O 1
ATOM 664 N N . ILE A 1 86 ? -10.111 -1.443 3.229 1.00 85.12 86 ILE A N 1
ATOM 665 C CA . ILE A 1 86 ? -11.038 -1.359 4.343 1.00 85.12 86 ILE A CA 1
ATOM 666 C C . ILE A 1 86 ? -11.707 0.013 4.273 1.00 85.12 86 ILE A C 1
ATOM 668 O O . ILE A 1 86 ? -11.048 1.044 4.413 1.00 85.12 86 ILE A O 1
ATOM 672 N N . ASN A 1 87 ? -13.025 0.036 4.067 1.00 87.31 87 ASN A N 1
ATOM 673 C CA . ASN A 1 87 ? -13.784 1.278 4.133 1.00 87.31 87 ASN A CA 1
ATOM 674 C C . ASN A 1 87 ? -13.897 1.730 5.594 1.00 87.31 87 ASN A C 1
ATOM 676 O O . ASN A 1 87 ? -14.720 1.204 6.343 1.00 87.31 87 ASN A O 1
ATOM 680 N N . LEU A 1 88 ? -13.091 2.719 5.977 1.00 81.38 88 LEU A N 1
ATOM 681 C CA . LEU A 1 88 ? -13.028 3.242 7.345 1.00 81.38 88 LEU A CA 1
ATOM 682 C C . LEU A 1 88 ? -14.390 3.717 7.873 1.00 81.38 88 LEU A C 1
ATOM 684 O O . LEU A 1 88 ? -14.647 3.578 9.060 1.00 81.38 88 LEU A O 1
ATOM 688 N N . TYR A 1 89 ? -15.297 4.182 7.006 1.00 82.62 89 TYR A N 1
ATOM 689 C CA . TYR A 1 89 ? -16.649 4.591 7.413 1.00 82.62 89 TYR A CA 1
ATOM 690 C C . TYR A 1 89 ? -17.544 3.421 7.839 1.00 82.62 89 TYR A C 1
ATOM 692 O O . TYR A 1 89 ? -18.534 3.617 8.537 1.00 82.62 89 TYR A O 1
ATOM 700 N N . GLN A 1 90 ? -17.237 2.208 7.379 1.00 82.19 90 GLN A N 1
ATOM 701 C CA . GLN A 1 90 ? -18.018 1.002 7.662 1.00 82.19 90 GLN A CA 1
ATOM 702 C C . GLN A 1 90 ? -17.387 0.135 8.752 1.00 82.19 90 GLN A C 1
ATOM 704 O O . GLN A 1 90 ? -18.040 -0.776 9.267 1.00 82.19 90 GLN A O 1
ATOM 709 N N . VAL A 1 91 ? -16.129 0.397 9.115 1.00 81.12 91 VAL A N 1
ATOM 710 C CA . VAL A 1 91 ? -15.489 -0.272 10.244 1.00 81.12 91 VAL A CA 1
ATOM 711 C C . VAL A 1 91 ? -16.143 0.250 11.512 1.00 81.12 91 VAL A C 1
ATOM 713 O O . VAL A 1 91 ? -15.866 1.360 11.952 1.00 81.12 91 VAL A O 1
ATOM 716 N N . LYS A 1 92 ? -17.014 -0.564 12.115 1.00 77.38 92 LYS A N 1
ATOM 717 C CA . LYS A 1 92 ? -17.433 -0.333 13.497 1.00 77.38 92 LYS A CA 1
ATOM 718 C C . LYS A 1 92 ? -16.169 -0.316 14.345 1.00 77.38 92 LYS A C 1
ATOM 720 O O . LYS A 1 92 ? -15.402 -1.281 14.302 1.00 77.38 92 LYS A O 1
ATOM 725 N N . GLU A 1 93 ? -15.943 0.778 15.062 1.00 77.56 93 GLU A N 1
ATOM 726 C CA . GLU A 1 93 ? -14.865 0.875 16.036 1.00 77.56 93 GLU A CA 1
ATOM 727 C C . GLU A 1 93 ? -15.044 -0.269 17.033 1.00 77.56 93 GLU A C 1
ATOM 729 O O . GLU A 1 93 ? -15.942 -0.249 17.874 1.00 77.56 93 GLU A O 1
ATOM 734 N N . LYS A 1 94 ? -14.237 -1.324 16.885 1.00 77.94 94 LYS A N 1
ATOM 735 C CA . LYS A 1 94 ? -14.200 -2.382 17.887 1.00 77.94 94 LYS A CA 1
ATOM 736 C C . LYS A 1 94 ? -13.698 -1.738 19.161 1.00 77.94 94 LYS A C 1
ATOM 738 O O . LYS A 1 94 ? -12.635 -1.113 19.164 1.00 77.94 94 LYS A O 1
ATOM 743 N N . THR A 1 95 ? -14.456 -1.885 20.234 1.00 73.69 95 THR A N 1
ATOM 744 C CA . THR A 1 95 ? -14.012 -1.389 21.534 1.00 73.69 95 THR A CA 1
ATOM 745 C C . THR A 1 95 ? -12.724 -2.111 21.933 1.00 73.69 95 THR A C 1
ATOM 747 O O . THR A 1 95 ? -12.504 -3.269 21.571 1.00 73.69 95 THR A O 1
ATOM 750 N N . ALA A 1 96 ? -11.849 -1.443 22.689 1.00 75.75 96 ALA A N 1
ATOM 751 C CA . ALA A 1 96 ? -10.611 -2.063 23.172 1.00 75.75 96 ALA A CA 1
ATOM 752 C C . ALA A 1 96 ? -10.886 -3.387 23.916 1.00 75.75 96 ALA A C 1
ATOM 754 O O . ALA A 1 96 ? -10.121 -4.339 23.795 1.00 75.75 96 ALA A O 1
ATOM 755 N N . SER A 1 97 ? -12.025 -3.478 24.611 1.00 77.88 97 SER A N 1
ATOM 756 C CA . SER A 1 97 ? -12.533 -4.702 25.239 1.00 77.88 97 SER A CA 1
ATOM 757 C C . SER A 1 97 ? -12.796 -5.833 24.244 1.00 77.88 97 SER A C 1
ATOM 759 O O . SER A 1 97 ? -12.359 -6.956 24.482 1.00 77.88 97 SER A O 1
ATOM 761 N N . GLU A 1 98 ? -13.437 -5.551 23.106 1.00 81.44 98 GLU A N 1
ATOM 762 C CA . GLU A 1 98 ? -13.670 -6.545 22.049 1.00 81.44 98 GLU A CA 1
ATOM 763 C C . GLU A 1 98 ? -12.364 -7.007 21.402 1.00 81.44 98 GLU A C 1
ATOM 765 O O . GLU A 1 98 ? -12.205 -8.193 21.115 1.00 81.44 98 GLU A O 1
ATOM 770 N N . MET A 1 99 ? -11.411 -6.092 21.189 1.00 79.38 99 MET A N 1
ATOM 771 C CA . MET A 1 99 ? -10.090 -6.451 20.661 1.00 79.38 99 MET A CA 1
ATOM 772 C C . MET A 1 99 ? -9.303 -7.348 21.624 1.00 79.38 99 MET A C 1
ATOM 774 O O . MET A 1 99 ? -8.586 -8.241 21.177 1.00 79.38 99 MET A O 1
ATOM 778 N N . LEU A 1 100 ? -9.445 -7.121 22.932 1.00 81.38 100 LEU A N 1
ATOM 779 C CA . LEU A 1 100 ? -8.773 -7.884 23.986 1.00 81.38 100 LEU A CA 1
ATOM 780 C C . LEU A 1 100 ? -9.543 -9.146 24.411 1.00 81.38 100 LEU A C 1
ATOM 782 O O . LEU A 1 100 ? -9.054 -9.894 25.254 1.00 81.38 100 LEU A O 1
ATOM 786 N N . GLY A 1 101 ? -10.735 -9.387 23.852 1.00 84.75 101 GLY A N 1
ATOM 787 C CA . GLY A 1 101 ? -11.591 -10.514 24.233 1.00 84.75 101 GLY A CA 1
ATOM 788 C C . GLY A 1 101 ? -12.089 -10.446 25.679 1.00 84.75 101 GLY A C 1
ATOM 789 O O . GLY A 1 101 ? -12.476 -11.466 26.245 1.00 84.75 101 GLY A O 1
ATOM 790 N N . VAL A 1 102 ? -12.063 -9.262 26.294 1.00 85.25 102 VAL A N 1
ATOM 791 C CA . VAL A 1 102 ? -12.604 -9.048 27.635 1.00 85.25 102 VAL A CA 1
ATOM 792 C C . VAL A 1 102 ? -14.075 -8.706 27.468 1.00 85.25 102 VAL A C 1
ATOM 794 O O . VAL A 1 102 ? -14.412 -7.635 26.964 1.00 85.25 102 VAL A O 1
ATOM 797 N N . GLU A 1 103 ? -14.961 -9.612 27.878 1.00 79.88 103 GLU A N 1
ATOM 798 C CA . GLU A 1 103 ? -16.394 -9.331 27.903 1.00 79.88 103 GLU A CA 1
ATOM 799 C C . GLU A 1 103 ? -16.655 -8.154 28.852 1.00 79.88 103 GLU A C 1
ATOM 801 O O . GLU A 1 103 ? -16.555 -8.271 30.076 1.00 79.88 103 GLU A O 1
ATOM 806 N N . GLY A 1 104 ? -16.959 -6.986 28.281 1.00 68.88 104 GLY A N 1
ATOM 807 C CA . GLY A 1 104 ? -17.398 -5.837 29.059 1.00 68.88 104 GLY A CA 1
ATOM 808 C C . GLY A 1 104 ? -18.650 -6.213 29.849 1.00 68.88 104 GLY A C 1
ATOM 809 O O . GLY A 1 104 ? -19.579 -6.819 29.309 1.00 68.88 104 GLY A O 1
ATOM 810 N N . ARG A 1 105 ? -18.696 -5.865 31.141 1.00 75.75 105 ARG A N 1
ATOM 811 C CA . ARG A 1 105 ? -19.909 -6.051 31.947 1.00 75.75 105 ARG A CA 1
ATOM 812 C C . ARG A 1 105 ? -21.044 -5.267 31.286 1.00 75.75 105 ARG A C 1
ATOM 814 O O . ARG A 1 105 ? -20.989 -4.040 31.215 1.00 75.75 105 ARG A O 1
ATOM 821 N N . LYS A 1 106 ? -22.063 -5.976 30.786 1.00 71.69 106 LYS A N 1
ATOM 822 C CA . LYS A 1 106 ? -23.244 -5.370 30.151 1.00 71.69 106 LYS A CA 1
ATOM 823 C C . LYS A 1 106 ? -23.840 -4.320 31.098 1.00 71.69 106 LYS A C 1
ATOM 825 O O . LYS A 1 106 ? -24.193 -4.652 32.225 1.00 71.69 106 LYS A O 1
ATOM 830 N N . GLY A 1 107 ? -23.926 -3.070 30.644 1.00 73.50 107 GLY A N 1
ATOM 831 C CA . GLY A 1 107 ? -24.498 -1.956 31.411 1.00 73.50 107 GLY A CA 1
ATOM 832 C C . GLY A 1 107 ? -23.500 -1.082 32.180 1.00 73.50 107 GLY A C 1
ATOM 833 O O . GLY A 1 107 ? -23.928 -0.129 32.822 1.00 73.50 107 GLY A O 1
ATOM 834 N N . GLN A 1 108 ? -22.193 -1.353 32.108 1.00 70.00 108 GLN A N 1
ATOM 835 C CA . GLN A 1 108 ? -21.160 -0.402 32.537 1.00 70.00 108 GLN A CA 1
ATOM 836 C C . GLN A 1 108 ? -20.579 0.319 31.321 1.00 70.00 108 GLN A C 1
ATOM 838 O O . GLN A 1 108 ? -19.418 0.128 30.966 1.00 70.00 108 GLN A O 1
ATOM 843 N N . GLU A 1 109 ? -21.391 1.140 30.658 1.00 69.81 109 GLU A N 1
ATOM 844 C CA . GLU A 1 109 ? -20.807 2.169 29.801 1.00 69.81 109 GLU A CA 1
ATOM 845 C C . GLU A 1 109 ? -20.115 3.182 30.721 1.00 69.81 109 GLU A C 1
ATOM 847 O O . GLU A 1 109 ? -20.715 3.601 31.720 1.00 69.81 109 GLU A O 1
ATOM 852 N N . PRO A 1 110 ? -18.842 3.536 30.469 1.00 71.06 110 PRO A N 1
ATOM 853 C CA . PR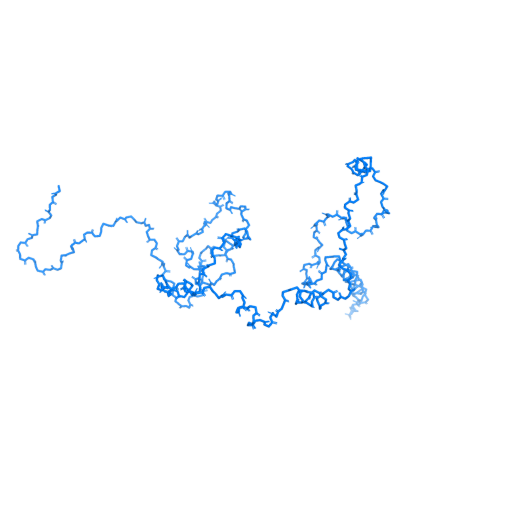O A 1 110 ? -18.208 4.593 31.236 1.00 71.06 110 PRO A CA 1
ATOM 854 C C . PRO A 1 110 ? -19.085 5.846 31.119 1.00 71.06 110 PRO A C 1
ATOM 856 O O . PRO A 1 110 ? -19.554 6.149 30.017 1.00 71.06 110 PRO A O 1
ATOM 859 N N . PRO A 1 111 ? -19.352 6.559 32.227 1.00 79.12 111 PRO A N 1
ATOM 860 C CA . PRO A 1 111 ? -20.180 7.751 32.170 1.00 79.12 111 PRO A CA 1
ATOM 861 C C . PRO A 1 111 ? -19.584 8.712 31.142 1.00 79.12 111 PRO A C 1
ATOM 863 O O . PRO A 1 111 ? -18.375 8.959 31.148 1.00 79.12 111 PRO A O 1
ATOM 866 N N . LEU A 1 112 ? -20.432 9.230 30.249 1.00 81.81 112 LEU A N 1
ATOM 867 C CA . LEU A 1 112 ? -20.034 10.263 29.301 1.00 81.81 112 LEU A CA 1
ATOM 868 C C . LEU A 1 112 ? -19.429 11.412 30.104 1.00 81.81 112 LEU A C 1
ATOM 870 O O . LEU A 1 112 ? -20.105 12.030 30.926 1.00 81.81 112 LEU A O 1
ATOM 874 N N . ILE A 1 113 ? -18.137 11.659 29.897 1.00 86.31 113 ILE A N 1
ATOM 875 C CA . ILE A 1 113 ? -17.438 12.751 30.564 1.00 86.31 113 ILE A CA 1
ATOM 876 C C . ILE A 1 113 ? -18.142 14.043 30.130 1.00 86.31 113 ILE A C 1
ATOM 878 O O . ILE A 1 113 ? -18.223 14.292 28.921 1.00 86.31 113 ILE A O 1
ATOM 882 N N . PRO A 1 114 ? -18.660 14.859 31.068 1.00 89.25 114 PRO A N 1
ATOM 883 C CA . PRO A 1 114 ? -19.277 16.128 30.720 1.00 89.25 114 PRO A CA 1
ATOM 884 C C . PRO A 1 114 ? -18.318 16.966 29.876 1.00 89.25 114 PRO A C 1
ATOM 886 O O . PRO A 1 114 ? -17.108 16.994 30.126 1.00 89.25 114 PRO A O 1
ATOM 889 N N . VAL A 1 115 ? -18.855 17.651 28.866 1.00 83.31 115 VAL A N 1
ATOM 890 C CA . VAL A 1 115 ? -18.051 18.422 27.903 1.00 83.31 115 VAL A CA 1
ATOM 891 C C . VAL A 1 115 ? -17.165 19.443 28.621 1.00 83.31 115 VAL A C 1
ATOM 893 O O . VAL A 1 115 ? -16.006 19.601 28.257 1.00 83.31 115 VAL A O 1
ATOM 896 N N . GLU A 1 116 ? -17.661 20.045 29.700 1.00 86.19 116 GLU A N 1
ATOM 897 C CA . GLU A 1 116 ? -16.919 20.974 30.558 1.00 86.19 116 GLU A CA 1
ATOM 898 C C . GLU A 1 116 ? -15.687 20.327 31.206 1.00 86.19 116 GLU A C 1
ATOM 900 O O . GLU A 1 116 ? -14.598 20.896 31.193 1.00 86.19 116 GLU A O 1
ATOM 905 N N . THR A 1 117 ? -15.825 19.107 31.735 1.00 86.06 117 THR A N 1
ATOM 906 C CA . THR A 1 117 ? -14.715 18.371 32.360 1.00 86.06 117 THR A CA 1
ATOM 907 C C . THR A 1 117 ? -13.673 17.971 31.322 1.00 86.06 117 THR A C 1
ATOM 909 O O . THR A 1 117 ? -12.473 18.057 31.584 1.00 86.06 117 THR A O 1
ATOM 912 N N . ARG A 1 118 ? -14.124 17.581 30.123 1.00 82.38 118 ARG A N 1
ATOM 913 C CA . ARG A 1 118 ? -13.242 17.289 28.989 1.00 82.38 118 ARG A CA 1
ATOM 914 C C . ARG A 1 118 ? -12.481 18.539 28.549 1.00 82.38 118 ARG A C 1
ATOM 916 O O . ARG A 1 118 ? -11.270 18.468 28.383 1.00 82.38 118 ARG A O 1
ATOM 923 N N . ASN A 1 119 ? -13.165 19.669 28.395 1.00 85.50 119 ASN A N 1
ATOM 924 C CA . ASN A 1 119 ? -12.550 20.934 28.000 1.00 85.50 119 ASN A CA 1
ATOM 925 C C . ASN A 1 119 ? -11.519 21.383 29.045 1.00 85.50 119 ASN A C 1
ATOM 927 O O . ASN A 1 119 ? -10.376 21.651 28.691 1.00 85.50 119 ASN A O 1
ATOM 931 N N . ARG A 1 120 ? -11.861 21.315 30.338 1.00 88.06 120 ARG A N 1
ATOM 932 C CA . ARG A 1 120 ? -10.938 21.636 31.436 1.00 88.06 120 ARG A CA 1
ATOM 933 C C . ARG A 1 120 ? -9.699 20.739 31.465 1.00 88.06 120 ARG A C 1
ATOM 935 O O . ARG A 1 120 ? -8.608 21.234 31.723 1.00 88.06 120 ARG A O 1
ATOM 942 N N . PHE A 1 121 ? -9.848 19.440 31.199 1.00 86.19 121 PHE A N 1
ATOM 943 C CA . PHE A 1 121 ? -8.714 18.510 31.118 1.00 86.19 121 PHE A CA 1
ATOM 944 C C . PHE A 1 121 ? -7.725 18.904 30.012 1.00 86.19 121 PHE A C 1
ATOM 946 O O . PHE A 1 121 ? -6.516 18.821 30.209 1.00 86.19 121 PHE A O 1
ATOM 953 N N . TRP A 1 122 ? -8.238 19.377 28.875 1.00 82.62 122 TRP A N 1
ATOM 954 C CA . TRP A 1 122 ? -7.431 19.858 27.751 1.00 82.62 122 TRP A CA 1
ATOM 955 C C . TRP A 1 122 ? -7.006 21.327 27.874 1.00 82.62 122 TRP A C 1
ATOM 957 O O . TRP A 1 122 ? -6.388 21.851 26.952 1.00 82.62 122 TRP A O 1
ATOM 967 N N . GLY A 1 123 ? -7.311 21.986 28.996 1.00 83.44 123 GLY A N 1
ATOM 968 C CA . GLY A 1 123 ? -7.007 23.401 29.203 1.00 83.44 123 GLY A CA 1
ATOM 969 C C . GLY A 1 123 ? -7.813 24.343 28.307 1.00 83.44 123 GLY A C 1
ATOM 970 O O . GLY A 1 123 ? -7.393 25.477 28.116 1.00 83.44 123 GLY A O 1
ATOM 971 N N . ILE A 1 124 ? -8.941 23.876 27.760 1.00 82.00 124 ILE A N 1
ATOM 972 C CA . ILE A 1 124 ? -9.853 24.691 26.961 1.00 82.00 124 ILE A CA 1
ATOM 973 C C . ILE A 1 124 ? -10.733 25.483 27.923 1.00 82.00 124 ILE A C 1
ATOM 975 O O . ILE A 1 124 ? -11.729 24.960 28.432 1.00 82.00 124 ILE A O 1
ATOM 979 N N . GLU A 1 125 ? -10.324 26.714 28.218 1.00 81.31 125 GLU A N 1
ATOM 980 C CA . GLU A 1 125 ? -11.083 27.631 29.076 1.00 81.31 125 GLU A CA 1
ATOM 981 C C . GLU A 1 125 ? -12.251 28.255 28.308 1.00 81.31 125 GLU A C 1
ATOM 983 O O . GLU A 1 125 ? -13.338 28.393 28.866 1.00 81.31 125 GLU A O 1
ATOM 988 N N . ASP A 1 126 ? -12.054 28.549 27.016 1.00 81.19 126 ASP A N 1
ATOM 989 C CA . ASP A 1 126 ? -13.070 29.151 26.154 1.00 81.19 126 ASP A CA 1
ATOM 990 C C . ASP A 1 126 ? -12.897 28.693 24.696 1.00 81.19 126 ASP A C 1
ATOM 992 O O . ASP A 1 126 ? -11.870 28.946 24.057 1.00 81.19 126 ASP A O 1
ATOM 996 N N . GLN A 1 127 ? -13.902 27.999 24.149 1.00 77.94 127 GLN A N 1
ATOM 997 C CA . GLN A 1 127 ? -13.786 27.329 22.843 1.00 77.94 127 GLN A CA 1
ATOM 998 C C . GLN A 1 127 ? -13.454 28.298 21.701 1.00 77.94 127 GLN A C 1
ATOM 1000 O O . GLN A 1 127 ? -12.696 27.949 20.796 1.00 77.94 127 GLN A O 1
ATOM 1005 N N . GLU A 1 128 ? -13.998 29.515 21.740 1.00 80.06 128 GLU A N 1
ATOM 1006 C CA . GLU A 1 128 ? -13.762 30.518 20.700 1.00 80.06 128 GLU A CA 1
ATOM 1007 C C . GLU A 1 128 ? -12.342 31.090 20.744 1.00 80.06 128 GLU A C 1
ATOM 1009 O O . GLU A 1 128 ? -11.748 31.365 19.697 1.00 80.06 128 GLU A O 1
ATOM 1014 N N . ILE A 1 129 ? -11.790 31.268 21.946 1.00 79.75 129 ILE A N 1
ATOM 1015 C CA . ILE A 1 129 ? -10.461 31.854 22.143 1.00 79.75 129 ILE A CA 1
ATOM 1016 C C . ILE A 1 129 ? -9.392 30.844 21.731 1.00 79.75 129 ILE A C 1
ATOM 1018 O O . ILE A 1 129 ? -8.462 31.196 21.000 1.00 79.75 129 ILE A O 1
ATOM 1022 N N . ASP A 1 130 ? -9.554 29.578 22.114 1.00 78.75 130 ASP A N 1
ATOM 1023 C CA . ASP A 1 130 ? -8.601 28.533 21.746 1.00 78.75 130 ASP A CA 1
ATOM 1024 C C . ASP A 1 130 ? -8.660 28.173 20.268 1.00 78.75 130 ASP A C 1
ATOM 1026 O O . ASP A 1 130 ? -7.614 27.931 19.665 1.00 78.75 130 ASP A O 1
ATOM 1030 N N . PHE A 1 131 ? -9.841 28.205 19.642 1.00 78.75 131 PHE A N 1
ATOM 1031 C CA . PHE A 1 131 ? -9.932 28.026 18.195 1.00 78.75 131 PHE A CA 1
ATOM 1032 C C . PHE A 1 131 ? -9.188 29.138 17.450 1.00 78.75 131 PHE A C 1
ATOM 1034 O O . PHE A 1 131 ? -8.408 28.847 16.542 1.00 78.75 131 PHE A O 1
ATOM 1041 N N . LYS A 1 132 ? -9.354 30.402 17.871 1.00 79.62 132 LYS A N 1
ATOM 1042 C CA . LYS A 1 132 ? -8.599 31.531 17.307 1.00 79.62 132 LYS A CA 1
ATOM 1043 C C . LYS A 1 132 ? -7.100 31.341 17.506 1.00 79.62 132 LYS A C 1
ATOM 1045 O O . LYS A 1 132 ? -6.366 31.354 16.523 1.00 79.62 132 LYS A O 1
ATOM 1050 N N . ARG A 1 133 ? -6.656 31.044 18.728 1.00 81.00 133 ARG A N 1
ATOM 1051 C CA . ARG A 1 133 ? -5.238 30.828 19.051 1.00 81.00 133 ARG A CA 1
ATOM 1052 C C . ARG A 1 133 ? -4.622 29.665 18.269 1.00 81.00 133 ARG A C 1
ATOM 1054 O O . ARG A 1 133 ? -3.506 29.787 17.770 1.00 81.00 133 ARG A O 1
ATOM 1061 N N . ALA A 1 134 ? -5.337 28.549 18.140 1.00 81.06 134 ALA A N 1
ATOM 1062 C CA . ALA A 1 134 ? -4.900 27.397 17.358 1.00 81.06 134 ALA A CA 1
ATOM 1063 C C . ALA A 1 134 ? -4.858 27.718 15.858 1.00 81.06 134 ALA A C 1
ATOM 1065 O O . ALA A 1 134 ? -3.902 27.342 15.179 1.00 81.06 134 ALA A O 1
ATOM 1066 N N . SER A 1 135 ? -5.853 28.449 15.347 1.00 79.25 135 SER A N 1
ATOM 1067 C CA . SER A 1 135 ? -5.878 28.893 13.952 1.00 79.25 135 SER A CA 1
ATOM 1068 C C . SER A 1 135 ? -4.728 29.859 13.642 1.00 79.25 135 SER A C 1
ATOM 1070 O O . SER A 1 135 ? -4.029 29.666 12.650 1.00 79.25 135 SER A O 1
ATOM 1072 N N . GLU A 1 136 ? -4.445 30.819 14.526 1.00 82.38 136 GLU A N 1
ATOM 1073 C CA . GLU A 1 136 ? -3.322 31.753 14.404 1.00 82.38 136 GLU A CA 1
ATOM 1074 C C . GLU A 1 136 ? -1.975 31.026 14.477 1.00 82.38 136 GLU A C 1
ATOM 1076 O O . GLU A 1 136 ? -1.081 31.303 13.678 1.00 82.38 136 GLU A O 1
ATOM 1081 N N . ALA A 1 137 ? -1.825 30.056 15.385 1.00 80.75 137 ALA A N 1
ATOM 1082 C CA . ALA A 1 137 ? -0.607 29.256 15.492 1.00 80.75 137 ALA A CA 1
ATOM 1083 C C . ALA A 1 137 ? -0.367 28.373 14.254 1.00 80.75 137 ALA A C 1
ATOM 1085 O O . ALA A 1 137 ? 0.781 28.183 13.852 1.00 80.75 137 ALA A O 1
ATOM 1086 N N . PHE A 1 138 ? -1.430 27.829 13.653 1.00 79.62 138 PHE A N 1
ATOM 1087 C CA . PHE A 1 138 ? -1.327 26.895 12.531 1.00 79.62 138 PHE A CA 1
ATOM 1088 C C . PHE A 1 138 ? -1.183 27.599 11.174 1.00 79.62 138 PHE A C 1
ATOM 1090 O O . PHE A 1 138 ? -0.349 27.205 10.358 1.00 79.62 138 PHE A O 1
ATOM 1097 N N . TYR A 1 139 ? -1.969 28.649 10.923 1.00 78.44 139 TYR A N 1
ATOM 1098 C CA . TYR A 1 139 ? -1.967 29.371 9.646 1.00 78.44 139 TYR A CA 1
ATOM 1099 C C . TYR A 1 139 ? -1.030 30.592 9.641 1.00 78.44 139 TYR A C 1
ATOM 1101 O O . TYR A 1 139 ? -0.685 31.108 8.571 1.00 78.44 139 TYR A O 1
ATOM 1109 N N . GLY A 1 140 ? -0.562 31.035 10.814 1.00 74.94 140 GLY A N 1
ATOM 1110 C CA . GLY A 1 140 ? 0.100 32.329 10.984 1.00 74.94 140 GLY A CA 1
ATOM 1111 C C . GLY A 1 140 ? -0.856 33.493 10.692 1.00 74.94 140 GLY A C 1
ATOM 1112 O O . GLY A 1 140 ? -2.009 33.289 10.329 1.00 74.94 140 GLY A O 1
ATOM 1113 N N . ASN A 1 141 ? -0.364 34.736 10.740 1.00 69.94 141 ASN A N 1
ATOM 1114 C CA . ASN A 1 141 ? -1.115 35.936 10.313 1.00 69.94 141 ASN A CA 1
ATOM 1115 C C . ASN A 1 141 ? -1.467 35.958 8.806 1.00 69.94 141 ASN A C 1
ATOM 1117 O O . ASN A 1 141 ? -1.768 37.015 8.248 1.00 69.94 141 ASN A O 1
ATOM 1121 N N . LYS A 1 142 ? -1.397 34.823 8.102 1.00 64.25 142 LYS A N 1
ATOM 1122 C CA . LYS A 1 142 ? -1.935 34.726 6.751 1.00 64.25 142 LYS A CA 1
ATOM 1123 C C . LYS A 1 142 ? -3.447 34.754 6.888 1.00 64.25 142 LYS A C 1
ATOM 1125 O O . LYS A 1 142 ? -4.042 33.811 7.397 1.00 64.25 142 LYS A O 1
ATOM 1130 N N . GLN A 1 143 ? -4.042 35.859 6.446 1.00 61.34 143 GLN A N 1
ATOM 1131 C CA . GLN A 1 143 ? -5.480 35.945 6.242 1.00 61.34 143 GLN A CA 1
ATOM 1132 C C . GLN A 1 143 ? -5.927 34.676 5.515 1.00 61.34 143 GLN A C 1
ATOM 1134 O O . GLN A 1 143 ? -5.314 34.297 4.509 1.00 61.34 143 GLN A O 1
ATOM 1139 N N . LEU A 1 144 ? -6.935 33.996 6.073 1.00 59.25 144 LEU A N 1
ATOM 1140 C CA . LEU A 1 144 ? -7.634 32.918 5.385 1.00 59.25 144 LEU A CA 1
ATOM 1141 C C . LEU A 1 144 ? -7.922 33.430 3.978 1.00 59.25 144 LEU A C 1
ATOM 1143 O O . LEU A 1 144 ? -8.489 34.510 3.821 1.00 59.25 144 LEU A O 1
ATOM 1147 N N . ILE A 1 145 ? -7.430 32.712 2.971 1.00 60.06 145 ILE A N 1
ATOM 1148 C CA . ILE A 1 145 ? -7.749 33.020 1.584 1.00 60.06 145 ILE A CA 1
ATOM 1149 C C . ILE A 1 145 ? -9.262 32.863 1.521 1.00 60.06 145 ILE A C 1
ATOM 1151 O O . ILE A 1 145 ? -9.747 31.738 1.600 1.00 60.06 145 ILE A O 1
ATOM 1155 N N . GLU A 1 146 ? -9.991 33.980 1.495 1.00 60.88 146 GLU A N 1
ATOM 1156 C CA . GLU A 1 146 ? -11.429 33.960 1.272 1.00 60.88 146 GLU A CA 1
ATOM 1157 C C . GLU A 1 146 ? -11.650 33.118 0.023 1.00 60.88 146 GLU A C 1
ATOM 1159 O O . GLU A 1 146 ? -10.972 33.339 -0.989 1.00 60.88 146 GLU A O 1
ATOM 1164 N N . ASP A 1 147 ? -12.516 32.105 0.131 1.00 59.34 147 ASP A N 1
ATOM 1165 C CA . ASP A 1 147 ? -12.904 31.281 -1.002 1.00 59.34 147 ASP A CA 1
ATOM 1166 C C . ASP A 1 147 ? -13.306 32.247 -2.104 1.00 59.34 147 ASP A C 1
ATOM 1168 O O . ASP A 1 147 ? -14.332 32.926 -2.000 1.00 59.34 147 ASP A O 1
ATOM 1172 N N . LYS A 1 148 ? -12.437 32.389 -3.113 1.00 57.75 148 LYS A N 1
ATOM 1173 C CA . LYS A 1 148 ? -12.700 33.301 -4.216 1.00 57.75 148 LYS A CA 1
ATOM 1174 C C . LYS A 1 148 ? -14.094 32.942 -4.710 1.00 57.75 148 LYS A C 1
ATOM 1176 O O . LYS A 1 148 ? -14.311 31.758 -5.003 1.00 57.75 148 LYS A O 1
ATOM 1181 N N . PRO A 1 149 ? -15.035 33.903 -4.765 1.00 58.06 149 PRO A N 1
ATOM 1182 C CA . PRO A 1 149 ? -16.346 33.613 -5.307 1.00 58.06 149 PRO A CA 1
ATOM 1183 C C . PRO A 1 149 ? -16.107 32.971 -6.666 1.00 58.06 149 PRO A C 1
ATOM 1185 O O . PRO A 1 149 ? -15.281 33.474 -7.430 1.00 58.06 149 PRO A O 1
ATOM 1188 N N . LEU A 1 150 ? -16.737 31.817 -6.903 1.00 58.47 150 LEU A N 1
ATOM 1189 C CA . LEU A 1 150 ? -16.686 31.137 -8.191 1.00 58.47 150 LEU A CA 1
ATOM 1190 C C . LEU A 1 150 ? -16.977 32.194 -9.252 1.00 58.47 150 LEU A C 1
ATOM 1192 O O . LEU A 1 150 ? -18.117 32.648 -9.359 1.00 58.47 150 LEU A O 1
ATOM 1196 N N . GLU A 1 151 ? -15.940 32.638 -9.965 1.00 66.12 151 GLU A N 1
ATOM 1197 C CA . GLU A 1 151 ? -16.108 33.565 -11.071 1.00 66.12 151 GLU A CA 1
ATOM 1198 C C . GLU A 1 151 ? -17.077 32.867 -12.021 1.00 66.12 151 GLU A C 1
ATOM 1200 O O . GLU A 1 151 ? -16.785 31.794 -12.558 1.00 66.12 151 GLU A O 1
ATOM 1205 N N . GLN A 1 152 ? -18.292 33.409 -12.130 1.00 66.31 152 GLN A N 1
ATOM 1206 C CA . GLN A 1 152 ? -19.265 32.945 -13.102 1.00 66.31 152 GLN A CA 1
ATOM 1207 C C . GLN A 1 152 ? -18.685 33.288 -14.467 1.00 66.31 152 GLN A C 1
ATOM 1209 O O . GLN A 1 152 ? -18.849 34.395 -14.970 1.00 66.31 152 GLN A O 1
ATOM 1214 N N . ASN A 1 153 ? -17.940 32.341 -15.030 1.00 71.12 153 ASN A N 1
ATOM 1215 C CA . ASN A 1 153 ? -17.471 32.434 -16.396 1.00 71.12 153 ASN A CA 1
ATOM 1216 C C . ASN A 1 153 ? -18.696 32.612 -17.298 1.00 71.12 153 ASN A C 1
ATOM 1218 O O . ASN A 1 153 ? -19.648 31.830 -17.212 1.00 71.12 153 ASN A O 1
ATOM 1222 N N . ASP A 1 154 ? -18.665 33.652 -18.130 1.00 82.25 154 ASP A N 1
ATOM 1223 C CA . ASP A 1 154 ? -19.690 33.930 -19.133 1.00 82.25 154 ASP A CA 1
ATOM 1224 C C . ASP A 1 154 ? -20.018 32.667 -19.954 1.00 82.25 154 ASP A C 1
ATOM 1226 O O . ASP A 1 154 ? -19.162 31.820 -20.225 1.00 82.25 154 ASP A O 1
ATOM 1230 N N . PHE A 1 155 ? -21.271 32.503 -20.376 1.00 81.88 155 PHE A N 1
ATOM 1231 C CA . PHE A 1 155 ? -21.684 31.308 -21.129 1.00 81.88 155 PHE A CA 1
ATOM 1232 C C . PHE A 1 155 ? -20.844 31.104 -22.407 1.00 81.88 155 PHE A C 1
ATOM 1234 O O . PHE A 1 155 ? -20.495 29.976 -22.769 1.00 81.88 155 PHE A O 1
ATOM 1241 N N . ASP A 1 156 ? -20.445 32.201 -23.047 1.00 80.25 156 ASP A N 1
ATOM 1242 C CA . ASP A 1 156 ? -19.594 32.191 -24.236 1.00 80.25 156 ASP A CA 1
ATOM 1243 C C . ASP A 1 156 ? -18.164 31.723 -23.945 1.00 80.25 156 ASP A C 1
ATOM 1245 O O . ASP A 1 156 ? -17.569 31.002 -24.749 1.00 80.25 156 ASP A O 1
ATOM 1249 N N . THR A 1 157 ? -17.601 32.055 -22.780 1.00 79.50 157 THR A N 1
ATOM 1250 C CA . THR A 1 157 ? -16.282 31.528 -22.403 1.00 79.50 157 THR A CA 1
ATOM 1251 C C . THR A 1 157 ? -16.375 30.040 -22.088 1.00 79.50 157 THR A C 1
ATOM 1253 O O . THR A 1 157 ? -15.551 29.270 -22.579 1.00 79.50 157 THR A O 1
ATOM 1256 N N . ASN A 1 158 ? -17.430 29.596 -21.400 1.00 79.38 158 ASN A N 1
ATOM 1257 C CA . ASN A 1 158 ? -17.660 28.173 -21.140 1.00 79.38 158 ASN A CA 1
ATOM 1258 C C . ASN A 1 158 ? -17.905 27.357 -22.421 1.00 79.38 158 ASN A C 1
ATOM 1260 O O . ASN A 1 158 ? -17.416 26.233 -22.525 1.00 79.38 158 ASN A O 1
ATOM 1264 N N . THR A 1 159 ? -18.608 27.898 -23.422 1.00 82.75 159 THR A N 1
ATOM 1265 C CA . THR A 1 159 ? -18.766 27.216 -24.721 1.00 82.75 159 THR A CA 1
ATOM 1266 C C . THR A 1 159 ? -17.456 27.171 -25.508 1.00 82.75 159 THR A C 1
ATOM 1268 O O . THR A 1 159 ? -17.140 26.139 -26.103 1.00 82.75 159 THR A O 1
ATOM 1271 N N . LEU A 1 160 ? -16.640 28.227 -25.481 1.00 83.69 160 LEU A N 1
ATOM 1272 C CA . LEU A 1 160 ? -15.310 28.213 -26.103 1.00 83.69 160 LEU A CA 1
ATOM 1273 C C . LEU A 1 160 ? -14.371 27.183 -25.457 1.00 83.69 160 LEU A C 1
ATOM 1275 O O . LEU A 1 160 ? -13.671 26.476 -26.191 1.00 83.69 160 LEU A O 1
ATOM 1279 N N . ILE A 1 161 ? -14.413 27.064 -24.126 1.00 80.19 161 ILE A N 1
ATOM 1280 C CA . ILE A 1 161 ? -13.720 26.025 -23.348 1.00 80.19 161 ILE A CA 1
ATOM 1281 C C . ILE A 1 161 ? -14.232 24.636 -23.755 1.00 80.19 161 ILE A C 1
ATOM 1283 O O . ILE A 1 161 ? -13.452 23.754 -24.115 1.00 80.19 161 ILE A O 1
ATOM 1287 N N . PHE A 1 162 ? -15.556 24.454 -23.802 1.00 79.81 162 PHE A N 1
ATOM 1288 C CA . PHE A 1 162 ? -16.196 23.185 -24.162 1.00 79.81 162 PHE A CA 1
ATOM 1289 C C . PHE A 1 162 ? -15.811 22.692 -25.566 1.00 79.81 162 PHE A C 1
ATOM 1291 O O . PHE A 1 162 ? -15.565 21.503 -25.765 1.00 79.81 162 PHE A O 1
ATOM 1298 N N . PHE A 1 163 ? -15.711 23.598 -26.543 1.00 83.56 163 PHE A N 1
ATOM 1299 C CA . PHE A 1 163 ? -15.296 23.268 -27.911 1.00 83.56 163 PHE A CA 1
ATOM 1300 C C . PHE A 1 163 ? -13.771 23.300 -28.126 1.00 83.56 163 PHE A C 1
ATOM 1302 O O . PHE A 1 163 ? -13.319 23.139 -29.264 1.00 83.56 163 PHE A O 1
ATOM 1309 N N . GLY A 1 164 ? -12.970 23.522 -27.075 1.00 73.94 164 GLY A N 1
ATOM 1310 C CA . GLY A 1 164 ? -11.505 23.551 -27.149 1.00 73.94 164 GLY A CA 1
ATOM 1311 C C . GLY A 1 164 ? -10.945 24.657 -28.053 1.00 73.94 164 GLY A C 1
ATOM 1312 O O . GLY A 1 164 ? -9.842 24.523 -28.588 1.00 73.94 164 GLY A O 1
ATOM 1313 N N . LYS A 1 165 ? -11.712 25.737 -28.262 1.00 77.31 165 LYS A N 1
ATOM 1314 C CA . LYS A 1 165 ? -11.346 26.904 -29.089 1.00 77.31 165 LYS A CA 1
ATOM 1315 C C . LYS A 1 165 ? -10.706 28.026 -28.273 1.00 77.31 165 LYS A C 1
ATOM 1317 O O . LYS A 1 165 ? -10.696 29.182 -28.693 1.00 77.31 165 LYS A O 1
ATOM 1322 N N . GLU A 1 166 ? -10.180 27.704 -27.103 1.00 73.69 166 GLU A N 1
ATOM 1323 C CA . GLU A 1 166 ? -9.442 28.664 -26.301 1.00 73.69 166 GLU A CA 1
ATOM 1324 C C . GLU A 1 166 ? -8.210 29.164 -27.064 1.00 73.69 166 GLU A C 1
ATOM 1326 O O . GLU A 1 166 ? -7.617 28.451 -27.886 1.00 73.69 166 GLU A O 1
ATOM 1331 N N . LYS A 1 167 ? -7.809 30.411 -26.792 1.00 65.62 167 LYS A N 1
ATOM 1332 C CA . LYS A 1 167 ? -6.496 30.911 -27.206 1.00 65.62 167 LYS A CA 1
ATOM 1333 C C . LYS A 1 167 ? -5.472 29.993 -26.555 1.00 65.62 167 LYS A C 1
ATOM 1335 O O . LYS A 1 167 ? -5.224 30.124 -25.365 1.00 65.62 167 LYS A O 1
ATOM 1340 N N . LYS A 1 168 ? -4.934 29.041 -27.324 1.00 60.88 168 LYS A N 1
ATOM 1341 C CA . LYS A 1 168 ? -3.927 28.100 -26.835 1.00 60.88 168 LYS A CA 1
ATOM 1342 C C . LYS A 1 168 ? -2.845 28.899 -26.125 1.00 60.88 168 LYS A C 1
ATOM 1344 O O . LYS A 1 168 ? -2.164 29.713 -26.757 1.00 60.88 168 LYS A O 1
ATOM 1349 N N . ASP A 1 169 ? -2.700 28.650 -24.830 1.00 65.81 169 ASP A N 1
ATOM 1350 C CA . ASP A 1 169 ? -1.502 29.034 -24.111 1.00 65.81 169 ASP A CA 1
ATOM 1351 C C . ASP A 1 169 ? -0.279 28.549 -24.895 1.00 65.81 169 ASP A C 1
ATOM 1353 O O . ASP A 1 169 ? -0.350 27.591 -25.673 1.00 65.81 169 ASP A O 1
ATOM 1357 N N . LYS A 1 170 ? 0.819 29.296 -24.740 1.00 69.06 170 LYS A N 1
ATOM 1358 C CA . LYS A 1 170 ? 2.090 29.170 -25.472 1.00 69.06 170 LYS A CA 1
ATOM 1359 C C . LYS A 1 170 ? 2.353 27.726 -25.931 1.00 69.06 170 LYS A C 1
ATOM 1361 O O . LYS A 1 170 ? 2.240 26.819 -25.106 1.00 69.06 170 LYS A O 1
ATOM 1366 N N . PRO A 1 171 ? 2.745 27.501 -27.203 1.00 72.25 171 PRO A N 1
ATOM 1367 C CA . PRO A 1 171 ? 2.972 26.154 -27.718 1.00 72.25 171 PRO A CA 1
ATOM 1368 C C . PRO A 1 171 ? 3.880 25.384 -26.758 1.00 72.25 171 PRO A C 1
ATOM 1370 O O . PRO A 1 171 ? 4.950 25.887 -26.400 1.00 72.25 171 PRO A O 1
ATOM 1373 N N . LEU A 1 172 ? 3.429 24.201 -26.318 1.00 64.06 172 LEU A N 1
ATOM 1374 C CA . LEU A 1 172 ? 4.201 23.369 -25.398 1.00 64.06 172 LEU A CA 1
ATOM 1375 C C . LEU A 1 172 ? 5.600 23.178 -25.974 1.00 64.06 172 LEU A C 1
ATOM 1377 O O . LEU A 1 172 ? 5.764 22.795 -27.139 1.00 64.06 172 LEU A O 1
ATOM 1381 N N . LYS A 1 173 ? 6.616 23.459 -25.160 1.00 72.00 173 LYS A N 1
ATOM 1382 C CA . LYS A 1 173 ? 7.996 23.284 -25.601 1.00 72.00 173 LYS A CA 1
ATOM 1383 C C . LYS A 1 173 ? 8.243 21.800 -25.838 1.00 72.00 173 LYS A C 1
ATOM 1385 O O . LYS A 1 173 ? 7.818 20.952 -25.053 1.00 72.00 173 LYS A O 1
ATOM 1390 N N . HIS A 1 174 ? 8.950 21.480 -26.919 1.00 62.31 174 HIS A N 1
ATOM 1391 C CA . HIS A 1 174 ? 9.317 20.102 -27.228 1.00 62.31 174 HIS A CA 1
ATOM 1392 C C . HIS A 1 174 ? 10.096 19.502 -26.043 1.00 62.31 174 HIS A C 1
ATOM 1394 O O . HIS A 1 174 ? 11.191 19.960 -25.722 1.00 62.31 174 HIS A O 1
ATOM 1400 N N . GLY A 1 175 ? 9.501 18.515 -25.364 1.00 65.12 175 GLY A N 1
ATOM 1401 C CA . GLY A 1 175 ? 10.064 17.870 -24.172 1.00 65.12 175 GLY A CA 1
ATOM 1402 C C . GLY A 1 175 ? 9.307 18.122 -22.863 1.00 65.12 175 GLY A C 1
A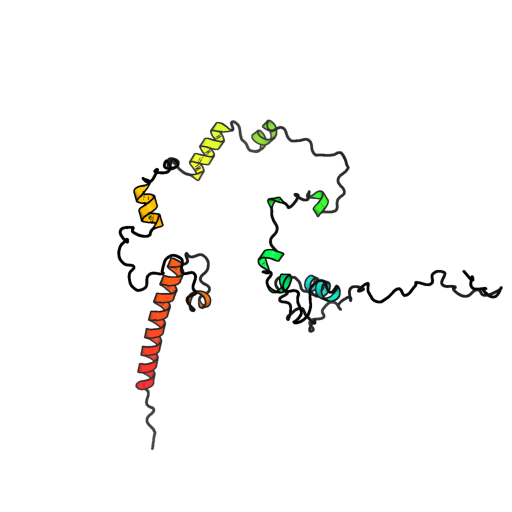TOM 1403 O O . GLY A 1 175 ? 9.535 17.388 -21.898 1.00 65.12 175 GLY A O 1
ATOM 1404 N N . GLU A 1 176 ? 8.382 19.085 -22.811 1.00 70.06 176 GLU A N 1
ATOM 1405 C CA . GLU A 1 176 ? 7.476 19.220 -21.666 1.00 70.06 176 GLU A CA 1
ATOM 1406 C C . GLU A 1 176 ? 6.442 18.078 -21.674 1.00 70.06 176 GLU A C 1
ATOM 1408 O O . GLU A 1 176 ? 5.949 17.689 -22.738 1.00 70.06 176 GLU A O 1
ATOM 1413 N N . PRO A 1 177 ? 6.154 17.463 -20.511 1.00 66.50 177 PRO A N 1
ATOM 1414 C CA . PRO A 1 177 ? 5.181 16.385 -20.437 1.00 66.50 177 PRO A CA 1
ATOM 1415 C C . PRO A 1 177 ? 3.808 16.915 -20.843 1.00 66.50 177 PRO A C 1
ATOM 1417 O O . PRO A 1 177 ? 3.355 17.939 -20.339 1.00 66.50 177 PRO A O 1
ATOM 1420 N N . ILE A 1 178 ? 3.145 16.192 -21.742 1.00 72.44 178 ILE A N 1
ATOM 1421 C CA . ILE A 1 178 ? 1.776 16.506 -22.139 1.00 72.44 178 ILE A CA 1
ATOM 1422 C C . ILE A 1 178 ? 0.895 16.386 -20.882 1.00 72.44 178 ILE A C 1
ATOM 1424 O O . ILE A 1 178 ? 0.933 15.333 -20.231 1.00 72.44 178 ILE A O 1
ATOM 1428 N N . PRO A 1 179 ? 0.127 17.428 -20.514 1.00 63.88 179 PRO A N 1
ATOM 1429 C CA . PRO A 1 179 ? -0.813 17.363 -19.404 1.00 63.88 179 PRO A CA 1
ATOM 1430 C C . PRO A 1 179 ? -1.727 16.143 -19.556 1.00 63.88 179 PRO A C 1
ATOM 1432 O O . PRO A 1 179 ? -2.289 15.914 -20.624 1.00 63.88 179 PRO A O 1
ATOM 1435 N N . GLY A 1 180 ? -1.830 15.322 -18.511 1.00 67.75 180 GLY A N 1
ATOM 1436 C CA . GLY A 1 180 ? -2.630 14.092 -18.531 1.00 67.75 180 GLY A CA 1
ATOM 1437 C C . GLY A 1 180 ? -1.938 12.850 -19.113 1.00 67.75 180 GLY A C 1
ATOM 1438 O O . GLY A 1 180 ? -2.495 11.759 -19.019 1.00 67.75 180 GLY A O 1
ATOM 1439 N N . TYR A 1 181 ? -0.717 12.951 -19.654 1.00 68.00 181 TYR A N 1
ATOM 1440 C CA . TYR A 1 181 ? 0.051 11.766 -20.049 1.00 68.00 181 TYR A CA 1
ATOM 1441 C C . TYR A 1 181 ? 0.610 11.043 -18.814 1.00 68.00 181 TYR A C 1
ATOM 1443 O O . TYR A 1 181 ? 1.588 11.476 -18.206 1.00 68.00 181 TYR A O 1
ATOM 1451 N N . THR A 1 182 ? 0.004 9.908 -18.469 1.00 60.88 182 THR A N 1
ATOM 1452 C CA . THR A 1 182 ? 0.394 9.033 -17.346 1.00 60.88 182 THR A CA 1
ATO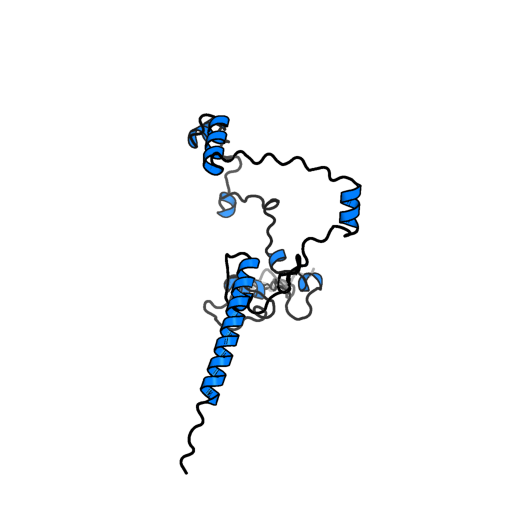M 1453 C C . THR A 1 182 ? 1.459 7.997 -17.719 1.00 60.88 182 THR A C 1
ATOM 1455 O O . THR A 1 182 ? 1.808 7.136 -16.913 1.00 60.88 182 THR A O 1
ATOM 1458 N N . GLY A 1 183 ? 1.992 8.055 -18.944 1.00 68.19 183 GLY A N 1
ATOM 1459 C CA . GLY A 1 183 ? 2.982 7.096 -19.417 1.00 68.19 183 GLY A CA 1
ATOM 1460 C C . GLY A 1 183 ? 4.302 7.158 -18.641 1.00 68.19 183 GLY A C 1
ATOM 1461 O O . GLY A 1 183 ? 4.757 8.208 -18.176 1.00 68.19 183 GLY A O 1
ATOM 1462 N N . PHE A 1 184 ? 4.944 5.999 -18.526 1.00 59.88 184 PHE A N 1
ATOM 1463 C CA . PHE A 1 184 ? 6.104 5.802 -17.671 1.00 59.88 184 PHE A CA 1
ATOM 1464 C C . PHE A 1 184 ? 7.437 6.005 -18.422 1.00 59.88 184 PHE A C 1
ATOM 1466 O O . PHE A 1 184 ? 7.674 5.398 -19.468 1.00 59.88 184 PHE A O 1
ATOM 1473 N N . LEU A 1 185 ? 8.340 6.841 -17.893 1.00 62.62 185 LEU A N 1
ATOM 1474 C CA . LEU A 1 185 ? 9.725 6.935 -18.379 1.00 62.62 185 LEU A CA 1
ATOM 1475 C C . LEU A 1 185 ? 10.555 5.835 -17.720 1.00 62.62 185 LEU A C 1
ATOM 1477 O O . LEU A 1 185 ? 10.742 5.873 -16.510 1.00 62.62 185 LEU A O 1
ATOM 1481 N N . LYS A 1 186 ? 11.119 4.915 -18.516 1.00 60.06 186 LYS A N 1
ATOM 1482 C CA . LYS A 1 186 ? 11.841 3.709 -18.049 1.00 60.06 186 LYS A CA 1
ATOM 1483 C C . LYS A 1 186 ? 12.883 3.937 -16.935 1.00 60.06 186 LYS A C 1
ATOM 1485 O O . LYS A 1 186 ? 13.169 2.998 -16.207 1.00 60.06 186 LYS A O 1
ATOM 1490 N N . ARG A 1 187 ? 13.443 5.144 -16.792 1.00 60.94 187 ARG A N 1
ATOM 1491 C CA . ARG A 1 187 ? 14.471 5.4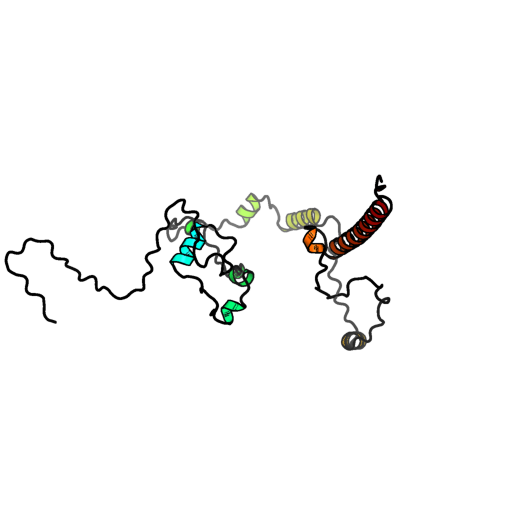70 -15.784 1.00 60.94 187 ARG A CA 1
ATOM 1492 C C . ARG A 1 187 ? 13.947 5.918 -14.428 1.00 60.94 187 ARG A C 1
ATOM 1494 O O . ARG A 1 187 ? 14.602 5.654 -13.437 1.00 60.94 187 ARG A O 1
ATOM 1501 N N . VAL A 1 188 ? 12.736 6.472 -14.353 1.00 56.78 188 VAL A N 1
ATOM 1502 C CA . VAL A 1 188 ? 12.160 6.954 -13.080 1.00 56.78 188 VAL A CA 1
ATOM 1503 C C . VAL A 1 188 ? 11.984 5.816 -12.048 1.00 56.78 188 VAL A C 1
ATOM 1505 O O . VAL A 1 188 ? 11.883 6.075 -10.858 1.00 56.78 188 VAL A O 1
ATOM 1508 N N . VAL A 1 189 ? 11.984 4.552 -12.490 1.00 54.31 189 VAL A N 1
ATOM 1509 C CA . VAL A 1 189 ? 11.798 3.346 -11.658 1.00 54.31 189 VAL A CA 1
ATOM 1510 C C . VAL A 1 189 ? 13.137 2.739 -11.262 1.00 54.31 189 VAL A C 1
ATOM 1512 O O . VAL A 1 189 ? 13.197 2.036 -10.263 1.00 54.31 189 VAL A O 1
ATOM 1515 N N . ALA A 1 190 ? 14.209 3.008 -12.011 1.00 55.62 190 ALA A N 1
ATOM 1516 C CA . ALA A 1 190 ? 15.521 2.452 -11.705 1.00 55.62 190 ALA A CA 1
ATOM 1517 C C . ALA A 1 190 ? 16.154 3.134 -10.482 1.00 55.62 190 ALA A C 1
ATOM 1519 O O . ALA A 1 190 ? 16.803 2.468 -9.682 1.00 55.62 190 ALA A O 1
ATOM 1520 N N . ASP A 1 191 ? 15.904 4.433 -10.308 1.00 61.56 191 ASP A N 1
ATOM 1521 C CA . ASP A 1 191 ? 16.636 5.255 -9.340 1.00 61.56 191 ASP A CA 1
ATOM 1522 C C . ASP A 1 191 ? 15.950 5.361 -7.966 1.00 61.56 191 ASP A C 1
ATOM 1524 O O . ASP A 1 191 ? 16.402 6.123 -7.116 1.00 61.56 191 ASP A O 1
ATOM 1528 N N . ASN A 1 192 ? 14.865 4.604 -7.721 1.00 66.81 192 ASN A N 1
ATOM 1529 C CA . ASN A 1 192 ? 14.149 4.584 -6.432 1.00 66.81 192 ASN A CA 1
ATOM 1530 C C . ASN A 1 192 ? 13.865 5.995 -5.877 1.00 66.81 192 ASN A C 1
ATOM 1532 O O . ASN A 1 192 ? 14.008 6.272 -4.685 1.00 66.81 192 ASN A O 1
ATOM 1536 N N . ILE A 1 193 ? 13.487 6.915 -6.765 1.00 63.56 193 ILE A N 1
ATOM 1537 C CA . ILE A 1 193 ? 13.258 8.315 -6.421 1.00 63.56 193 ILE A CA 1
ATOM 1538 C C . ILE A 1 193 ? 11.898 8.420 -5.716 1.00 63.56 193 ILE A C 1
ATOM 1540 O O . ILE A 1 193 ? 10.853 8.536 -6.359 1.00 63.56 193 ILE A O 1
ATOM 1544 N N . PHE A 1 194 ? 11.910 8.367 -4.384 1.00 71.44 194 PHE A N 1
ATOM 1545 C CA . PHE A 1 194 ? 10.731 8.551 -3.535 1.00 71.44 194 PHE A CA 1
ATOM 1546 C C . PHE A 1 194 ? 10.674 9.976 -2.962 1.00 71.44 194 PHE A C 1
ATOM 1548 O O . PHE A 1 194 ? 11.699 10.623 -2.765 1.00 71.44 194 PHE A O 1
ATOM 1555 N N . GLY A 1 195 ? 9.469 10.475 -2.669 1.00 78.44 195 GLY A N 1
ATOM 1556 C CA . GLY A 1 195 ? 9.283 11.716 -1.900 1.00 78.44 195 GLY A CA 1
ATOM 1557 C C . GLY A 1 195 ? 9.455 13.037 -2.664 1.00 78.44 195 GLY A C 1
ATOM 1558 O O . GLY A 1 195 ? 9.365 14.098 -2.054 1.00 78.44 195 GLY A O 1
ATOM 1559 N N . VAL A 1 196 ? 9.653 13.010 -3.984 1.00 80.06 196 VAL A N 1
ATOM 1560 C CA . VAL A 1 196 ? 9.685 14.215 -4.832 1.00 80.06 196 VAL A CA 1
ATOM 1561 C C . VAL A 1 196 ? 8.526 14.224 -5.827 1.00 80.06 196 VAL A C 1
ATOM 1563 O O . VAL A 1 196 ? 7.929 13.191 -6.132 1.00 80.06 196 VAL A O 1
ATOM 1566 N N . THR A 1 197 ? 8.181 15.406 -6.339 1.00 79.94 197 THR A N 1
ATOM 1567 C CA . THR A 1 197 ? 7.103 15.541 -7.325 1.00 79.94 197 THR A CA 1
ATOM 1568 C C . THR A 1 197 ? 7.483 14.860 -8.641 1.00 79.94 197 THR A C 1
ATOM 1570 O O . THR A 1 197 ? 8.640 14.891 -9.059 1.00 79.94 197 THR A O 1
ATOM 1573 N N . TYR A 1 198 ? 6.499 14.298 -9.349 1.00 75.75 198 TYR A N 1
ATOM 1574 C CA . TYR A 1 198 ? 6.718 13.621 -10.636 1.00 75.75 198 TYR A CA 1
ATOM 1575 C C . TYR A 1 198 ? 7.465 14.500 -11.655 1.00 75.75 198 TYR A C 1
ATOM 1577 O O . TYR A 1 198 ? 8.324 14.025 -12.399 1.00 75.75 198 TYR A O 1
ATOM 1585 N N . ALA A 1 199 ? 7.175 15.805 -11.659 1.00 74.69 199 ALA A N 1
ATOM 1586 C CA . ALA A 1 199 ? 7.865 16.773 -12.503 1.00 74.69 199 ALA A CA 1
ATOM 1587 C C . ALA A 1 199 ? 9.370 16.841 -12.193 1.00 74.69 199 ALA A C 1
ATOM 1589 O O . ALA A 1 199 ? 10.183 16.883 -13.118 1.00 74.69 199 ALA A O 1
ATOM 1590 N N . GLN A 1 200 ? 9.741 16.810 -10.911 1.00 79.44 200 GLN A N 1
ATOM 1591 C CA . GLN A 1 200 ? 11.135 16.804 -10.481 1.00 79.44 200 GLN A CA 1
ATOM 1592 C C . GLN A 1 200 ? 11.814 15.466 -10.803 1.00 79.44 200 GLN A C 1
ATOM 1594 O O . GLN A 1 200 ? 12.900 15.471 -11.379 1.00 79.44 200 GLN A O 1
ATOM 1599 N N . SER A 1 201 ? 11.151 14.329 -10.554 1.00 80.31 201 SER A N 1
ATOM 1600 C CA . SER A 1 201 ? 11.678 13.003 -10.919 1.00 80.31 201 SER A CA 1
ATOM 1601 C C . SER A 1 201 ? 11.983 12.893 -12.413 1.00 80.31 201 SER A C 1
ATOM 1603 O O . SER A 1 201 ? 12.999 12.320 -12.797 1.00 80.31 201 SER A O 1
ATOM 1605 N N . ARG A 1 202 ? 11.137 13.472 -13.280 1.00 75.44 202 ARG A N 1
ATOM 1606 C CA . ARG A 1 202 ? 11.397 13.505 -14.728 1.00 75.44 202 ARG A CA 1
ATOM 1607 C C . ARG A 1 202 ? 12.611 14.351 -15.096 1.00 75.44 202 ARG A C 1
ATOM 1609 O O . ARG A 1 202 ? 13.348 13.959 -15.997 1.00 75.44 202 ARG A O 1
ATOM 1616 N N . LYS A 1 203 ? 12.788 15.517 -14.463 1.00 82.19 203 LYS A N 1
ATOM 1617 C CA . LYS A 1 203 ? 13.941 16.393 -14.725 1.00 82.19 203 LYS A CA 1
ATOM 1618 C C . LYS A 1 203 ? 15.240 15.677 -14.376 1.00 82.19 203 LYS A C 1
ATOM 1620 O O . LYS A 1 203 ? 16.120 15.637 -15.228 1.00 82.19 203 LYS A O 1
ATOM 1625 N N . ASN A 1 204 ? 15.286 15.046 -13.205 1.00 83.00 204 ASN A N 1
ATOM 1626 C CA . ASN A 1 204 ? 16.430 14.248 -12.763 1.00 83.00 204 ASN A CA 1
ATOM 1627 C C . ASN A 1 204 ? 16.679 13.071 -13.725 1.00 83.00 204 ASN A C 1
ATOM 1629 O O . ASN A 1 204 ? 17.741 12.951 -14.316 1.00 83.00 204 ASN A O 1
ATOM 1633 N N . ALA A 1 205 ? 15.648 12.287 -14.054 1.00 82.19 205 ALA A N 1
ATOM 1634 C CA . ALA A 1 205 ? 15.811 11.175 -14.995 1.00 82.19 205 ALA A CA 1
ATOM 1635 C C . ALA A 1 205 ? 16.312 11.612 -16.395 1.00 82.19 205 ALA A C 1
ATOM 1637 O O . ALA A 1 205 ? 16.948 10.828 -17.105 1.00 82.19 205 ALA A O 1
ATOM 1638 N N . LEU A 1 206 ? 16.008 12.846 -16.823 1.00 83.00 206 LEU A N 1
ATOM 1639 C CA . LEU A 1 206 ? 16.507 13.423 -18.075 1.00 83.00 206 LEU A CA 1
ATOM 1640 C C . LEU A 1 206 ? 17.963 13.893 -17.979 1.00 83.00 206 LEU A C 1
ATOM 1642 O O . LEU A 1 206 ? 18.683 13.739 -18.968 1.00 83.00 206 LEU A O 1
ATOM 1646 N N . THR A 1 207 ? 18.390 14.473 -16.853 1.00 85.75 207 THR A N 1
ATOM 1647 C CA . THR A 1 207 ? 19.799 14.841 -16.630 1.00 85.75 207 THR A CA 1
ATOM 1648 C C . THR A 1 207 ? 20.662 13.591 -16.598 1.00 85.75 207 THR A C 1
ATOM 1650 O O . THR A 1 207 ? 21.585 13.478 -17.403 1.00 85.75 207 THR A O 1
ATOM 1653 N N . ASP A 1 208 ? 20.242 12.583 -15.841 1.00 84.44 208 ASP A N 1
ATOM 1654 C CA . ASP A 1 208 ? 20.989 11.337 -15.657 1.00 84.44 208 ASP A CA 1
ATOM 1655 C C . ASP A 1 208 ? 21.093 10.554 -16.978 1.00 84.44 208 ASP A C 1
ATOM 1657 O O . ASP A 1 208 ? 22.095 9.908 -17.292 1.00 84.44 208 ASP A O 1
ATOM 1661 N N . PHE A 1 209 ? 20.055 10.629 -17.821 1.00 84.25 209 PHE A N 1
ATOM 1662 C CA . PHE A 1 209 ? 20.107 10.058 -19.168 1.00 84.25 209 PHE A CA 1
ATOM 1663 C C . PHE A 1 209 ? 21.131 10.750 -20.073 1.00 84.25 209 PHE A C 1
ATOM 1665 O O . PHE A 1 209 ? 21.762 10.078 -20.895 1.00 84.25 209 PHE A O 1
ATOM 1672 N N . LYS A 1 210 ? 21.272 12.076 -19.965 1.00 87.00 210 LYS A N 1
ATOM 1673 C CA . LYS A 1 210 ? 22.261 12.837 -20.740 1.00 87.00 210 LYS A CA 1
ATOM 1674 C C . LYS A 1 210 ? 23.676 12.530 -20.264 1.00 87.00 210 LYS A C 1
ATOM 1676 O O . LYS A 1 210 ? 24.523 12.262 -21.111 1.00 87.00 210 LYS A O 1
ATOM 1681 N N . GLU A 1 211 ? 23.893 12.500 -18.953 1.00 89.12 211 GLU A N 1
ATOM 1682 C CA . GLU A 1 211 ? 25.187 12.181 -18.338 1.00 89.12 211 GLU A CA 1
ATOM 1683 C C . GLU A 1 211 ? 25.669 10.794 -18.759 1.00 89.12 211 GLU A C 1
ATOM 1685 O O . GLU A 1 211 ? 26.726 10.673 -19.370 1.00 89.12 211 GLU A O 1
ATOM 1690 N N . GLN A 1 212 ? 24.833 9.763 -18.621 1.00 85.31 212 GLN A N 1
ATOM 1691 C CA . GLN A 1 212 ? 25.211 8.411 -19.046 1.00 85.31 212 GLN A CA 1
ATOM 1692 C C . GLN A 1 212 ? 25.453 8.277 -20.552 1.00 85.31 212 GLN A C 1
ATOM 1694 O O . GLN A 1 212 ? 26.191 7.394 -20.994 1.00 85.31 212 GLN A O 1
ATOM 1699 N N . LYS A 1 213 ? 24.789 9.092 -21.381 1.00 87.75 213 LYS A N 1
ATOM 1700 C CA . LYS A 1 213 ? 25.109 9.142 -22.814 1.00 87.75 213 LYS A CA 1
ATOM 1701 C C . LYS A 1 213 ? 26.489 9.753 -23.050 1.00 87.75 213 LYS A C 1
ATOM 1703 O O . LYS A 1 213 ? 27.185 9.260 -23.933 1.00 87.75 213 LYS A O 1
ATOM 1708 N N . GLY A 1 214 ? 26.854 10.778 -22.280 1.00 92.94 214 GLY A N 1
ATOM 1709 C CA . GLY A 1 214 ? 28.190 11.376 -22.275 1.00 92.94 214 GLY A CA 1
ATOM 1710 C C . GLY A 1 214 ? 29.253 10.364 -21.860 1.00 92.94 214 GLY A C 1
ATOM 1711 O O . GLY A 1 214 ? 30.127 10.052 -22.661 1.00 92.94 214 GLY A O 1
ATOM 1712 N N . GLU A 1 215 ? 29.093 9.740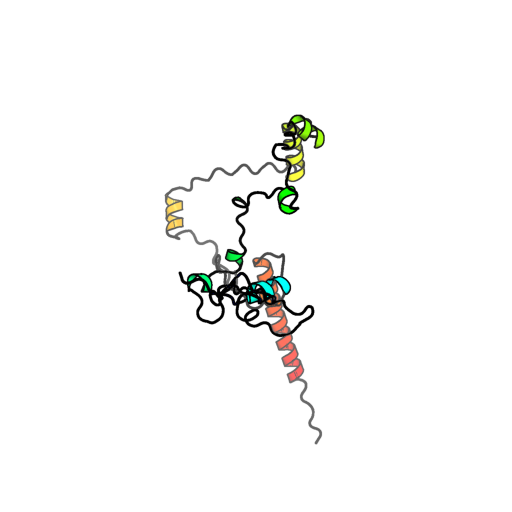 -20.692 1.00 92.62 215 GLU A N 1
ATOM 1713 C CA . GLU A 1 215 ? 30.020 8.720 -20.174 1.00 92.62 215 GLU A CA 1
ATOM 1714 C C . GLU A 1 215 ? 30.230 7.571 -21.168 1.00 92.62 215 GLU A C 1
ATOM 1716 O O . GLU A 1 215 ? 31.350 7.140 -21.423 1.00 92.62 215 GLU A O 1
ATOM 1721 N N . LYS A 1 216 ? 29.153 7.069 -21.788 1.00 92.31 216 LYS A N 1
ATOM 1722 C CA . LYS A 1 216 ? 29.265 6.005 -22.798 1.00 92.31 216 LYS A CA 1
ATOM 1723 C C . LYS A 1 216 ? 30.033 6.445 -24.037 1.00 92.31 216 LYS A C 1
ATOM 1725 O O . LYS A 1 216 ? 30.687 5.605 -24.650 1.00 92.31 216 LYS A O 1
ATOM 1730 N N . ALA A 1 217 ? 29.917 7.711 -24.431 1.00 93.25 217 ALA A N 1
ATOM 1731 C CA . ALA A 1 217 ? 30.671 8.251 -25.552 1.00 93.25 217 ALA A CA 1
ATOM 1732 C C . ALA A 1 217 ? 32.160 8.378 -25.198 1.00 93.25 217 ALA A C 1
ATOM 1734 O O . ALA A 1 217 ? 32.993 7.976 -26.005 1.00 93.25 217 ALA A O 1
ATOM 1735 N N . GLU A 1 218 ? 32.483 8.843 -23.990 1.00 93.25 218 GLU A N 1
ATOM 1736 C CA . GLU A 1 218 ? 33.862 8.938 -23.486 1.00 93.25 218 GLU A CA 1
ATOM 1737 C C . GLU A 1 218 ? 34.515 7.556 -23.366 1.00 93.25 218 GLU A C 1
ATOM 1739 O O . GLU A 1 218 ? 35.546 7.304 -23.981 1.00 93.25 218 GLU A O 1
ATOM 1744 N N . VAL A 1 219 ? 33.852 6.595 -22.713 1.00 91.69 219 VAL A N 1
ATOM 1745 C CA . VAL A 1 219 ? 34.348 5.210 -22.592 1.00 91.69 219 VAL A CA 1
ATOM 1746 C C . VAL A 1 219 ? 34.567 4.563 -23.964 1.00 91.69 219 VAL A C 1
ATOM 1748 O O . VAL A 1 219 ? 35.479 3.752 -24.142 1.00 91.69 219 VAL A O 1
ATOM 1751 N N . LEU A 1 220 ? 33.721 4.885 -24.947 1.00 91.00 220 LEU A N 1
ATOM 1752 C CA . LEU A 1 220 ? 33.892 4.400 -26.313 1.00 91.00 220 LEU A CA 1
ATOM 1753 C C . LEU A 1 220 ? 35.127 5.022 -26.983 1.00 91.00 220 LEU A C 1
ATOM 1755 O O . LEU A 1 220 ? 35.840 4.307 -27.686 1.00 91.00 220 LEU A O 1
ATOM 1759 N N . GLN A 1 221 ? 35.391 6.311 -26.756 1.00 89.81 221 GLN A N 1
ATOM 1760 C CA . GLN A 1 221 ? 36.592 6.990 -27.251 1.00 89.81 221 GLN A CA 1
ATOM 1761 C C . GLN A 1 221 ? 37.861 6.419 -26.610 1.00 89.81 221 GLN A C 1
ATOM 1763 O O . GLN A 1 221 ? 38.783 6.052 -27.338 1.00 89.81 221 GLN A O 1
ATOM 1768 N N . ASP A 1 222 ? 37.880 6.232 -25.290 1.00 89.12 222 ASP A N 1
ATOM 1769 C CA . ASP A 1 222 ? 39.028 5.661 -24.572 1.00 89.12 222 ASP A CA 1
ATOM 1770 C C . ASP A 1 222 ? 39.378 4.257 -25.081 1.00 89.12 222 ASP A C 1
ATOM 1772 O O . ASP A 1 222 ? 40.542 3.924 -25.322 1.00 89.12 222 ASP A O 1
ATOM 1776 N N . ARG A 1 223 ? 38.354 3.426 -25.319 1.00 84.25 223 ARG A N 1
ATOM 1777 C CA . ARG A 1 223 ? 38.534 2.083 -25.890 1.00 84.25 223 ARG A CA 1
ATOM 1778 C C . ARG A 1 223 ? 39.012 2.105 -27.336 1.00 84.25 223 ARG A C 1
ATOM 1780 O O . ARG A 1 223 ? 39.718 1.186 -27.735 1.00 84.25 223 ARG A O 1
ATOM 1787 N N . ALA A 1 224 ? 38.628 3.112 -28.116 1.00 83.19 224 ALA A N 1
ATOM 1788 C CA . ALA A 1 224 ? 39.089 3.255 -29.493 1.00 83.19 224 ALA A CA 1
ATOM 1789 C C . ALA A 1 224 ? 40.576 3.647 -29.572 1.00 83.19 224 ALA A C 1
ATOM 1791 O O . ALA A 1 224 ? 41.241 3.296 -30.544 1.00 83.19 224 ALA A O 1
ATOM 1792 N N . VAL A 1 225 ? 41.106 4.335 -28.553 1.00 82.94 225 VAL A N 1
ATOM 1793 C CA . VAL A 1 225 ? 42.526 4.722 -28.474 1.00 82.94 225 VAL A CA 1
ATOM 1794 C C . VAL A 1 225 ? 43.416 3.548 -28.051 1.00 82.94 225 VAL A C 1
ATOM 1796 O O . VAL A 1 225 ? 44.552 3.438 -28.513 1.00 82.94 225 VAL A O 1
ATOM 1799 N N . PHE A 1 226 ? 42.914 2.633 -27.218 1.00 76.50 226 PHE A N 1
ATOM 1800 C CA . PHE A 1 226 ? 43.662 1.450 -26.792 1.00 76.50 226 PHE A CA 1
ATOM 1801 C C . PHE A 1 226 ? 43.647 0.352 -27.871 1.00 76.50 226 PHE A C 1
ATOM 1803 O O . PHE A 1 226 ? 42.932 -0.645 -27.767 1.00 76.50 226 PHE A O 1
ATOM 1810 N N . VAL A 1 227 ? 44.454 0.517 -28.923 1.00 75.69 227 VAL A N 1
ATOM 1811 C CA . VAL A 1 227 ? 44.790 -0.581 -29.841 1.00 75.69 227 VAL A CA 1
ATOM 1812 C C . VAL A 1 227 ? 46.046 -1.265 -29.298 1.00 75.69 227 VAL A C 1
ATOM 1814 O O . VAL A 1 227 ? 47.115 -0.657 -29.335 1.00 75.69 227 VAL A O 1
ATOM 1817 N N . PRO A 1 228 ? 45.962 -2.497 -28.763 1.00 77.31 228 PRO A N 1
ATOM 1818 C CA . PRO A 1 228 ? 47.148 -3.192 -28.286 1.00 77.31 228 PRO A CA 1
ATOM 1819 C C . PRO A 1 228 ? 48.106 -3.412 -29.460 1.00 77.31 228 PRO A C 1
ATOM 1821 O O . PRO A 1 228 ? 47.730 -3.997 -30.479 1.00 77.31 228 PRO A O 1
ATOM 1824 N N . GLU A 1 229 ? 49.346 -2.939 -29.322 1.00 76.00 229 GLU A N 1
ATOM 1825 C CA . GLU A 1 229 ? 50.405 -3.272 -30.267 1.00 76.00 229 GLU A CA 1
ATOM 1826 C C . GLU A 1 229 ? 50.597 -4.790 -30.255 1.00 76.00 229 GLU A C 1
ATOM 1828 O O . GLU A 1 229 ? 51.044 -5.382 -29.269 1.00 76.00 229 GLU A O 1
ATOM 1833 N N . TYR A 1 230 ? 50.237 -5.441 -31.359 1.00 70.38 230 TYR A N 1
ATOM 1834 C CA . TYR A 1 230 ? 50.584 -6.837 -31.570 1.00 70.38 230 TYR A CA 1
ATOM 1835 C C . TYR A 1 230 ? 52.108 -6.925 -31.698 1.00 70.38 230 TYR A C 1
ATOM 1837 O O . TYR A 1 230 ? 52.665 -6.601 -32.749 1.00 70.38 230 TYR A O 1
ATOM 1845 N N . ARG A 1 231 ? 52.788 -7.356 -30.626 1.00 66.81 231 ARG A N 1
ATOM 1846 C CA . ARG A 1 231 ? 54.194 -7.780 -30.694 1.00 66.81 231 ARG A CA 1
ATOM 1847 C C . ARG A 1 231 ? 54.288 -8.932 -31.694 1.00 66.81 231 ARG A C 1
ATOM 1849 O O . ARG A 1 231 ? 53.723 -9.997 -31.450 1.00 66.81 231 ARG A O 1
ATOM 1856 N N . ARG A 1 232 ? 54.946 -8.670 -32.822 1.00 63.69 232 ARG A N 1
ATOM 1857 C CA . ARG A 1 232 ? 55.360 -9.687 -33.794 1.00 63.69 232 ARG A CA 1
ATOM 1858 C C . ARG A 1 232 ? 56.552 -10.473 -33.274 1.00 63.69 232 ARG A C 1
ATOM 1860 O O . ARG A 1 232 ? 57.377 -9.861 -32.557 1.00 63.69 232 ARG A O 1
#

Sequence (232 aa):
MSGMKQLPGYTGHIPSVLDQEEGIGRSAVKSHIPGYQGYIPSVKSENLYGETYGKTTFKSSVGEFPKGLDVDPKDKYRSVQRDQFINLYQVKEKTASEMLGVEGRKGQEPPLIPVETRNRFWGIEDQEIDFKRASEAFYGNKQLIEDKPLEQNDFDTNTLIFFGKEKKDKPLKHGEPIPGYTGFLKRVVADNIFGVTYAQSRKNALTDFKEQKGEKAEVLQDRAVFVPEYRR

Organism: NCBI:txid5963

Radius of gyration: 35.57 Å; chains: 1; bounding box: 90×97×66 Å

pLDDT: mean 75.24, std 10.99, range [38.78, 93.25]

Foldseek 3Di:
DDDDDDDPPDPDDDPPDPPPPPDDDPLPQPDDDPPDPDDDPQCVVVPPDDDDPVVSSRCSSNVVDDGDDDDDPVVVPDDPCNVPDDDPVPPDPQPPCNVVVNPDDPPPDPPDDPPVNVCVVVVNPDPVVVVVVVCCVVVPPPDDPPPPPPPPPDPVVVVCVVVVVPPDDDDPPVPPDDVPPPDDDPQLVVVPDPDDDPNVSSVVSVVVVVVVVVVVVVVVVVVVPPDDPDDD

InterPro domains:
  IPR018902 Ciliary microtubule inner protein 2A-C-like domain [PF10629] (31-59)

Secondary structure (DSSP, 8-state):
-----PPTT--S---S-------S-------PPTT--SPPTTTTTTT--SS-HHHHHHHHHHT-S--SS---HHHHT--HHHHH---TTTS----HHHHTT----TT-PPP---HHHHHHHTT-S-HHHHHHHHHHHHHTT-------------HHHHHHHHTT-S---SPPPTTSPPTT--PPPTTTTTTT--SS-HHHHHHHHHHHHHHHHHHHHHHHHHHHH-------